Protein 3TFG (pdb70)

Nearest PDB structures (foldseek):
  3tff-assembly2_B  TM=1.002E+00  e=2.707E-32  Nostoc sp. PCC 7120 = FACHB-418
  3tfg-assembly2_B  TM=1.002E+00  e=2.564E-32  Nostoc sp. PCC 7120 = FACHB-418
  3tfe-assembly2_B  TM=1.001E+00  e=1.046E-31  Nostoc sp. PCC 7120 = FACHB-418
  3tfa-assembly2_B  TM=1.003E+00  e=3.084E-31  Nostoc sp. PCC 7120 = FACHB-418
  4iae-assembly1_A  TM=1.000E+00  e=7.096E-30  Nostoc sp. PCC 7120 = FACHB-418

Structure (mmCIF, N/CA/C/O backbone):
data_3TFG
#
_entry.id   3TFG
#
_cell.length_a   123.123
_cell.length_b   123.123
_cell.length_c   123.123
_cell.angle_alpha   90.00
_cell.angle_beta   90.00
_cell.angle_gamma   90.00
#
_symmetry.space_group_name_H-M   'P 21 3'
#
loop_
_entity.id
_entity.type
_entity.pdbx_description
1 polymer 'Alr2278 protein'
2 non-polymer 'PROTOPORPHYRIN IX CONTAINING FE'
3 non-polymer 'MALONIC ACID'
4 water water
#
loop_
_atom_site.group_PDB
_atom_site.id
_atom_site.type_symbol
_atom_site.label_atom_id
_atom_site.label_alt_id
_atom_site.label_comp_id
_atom_site.label_asym_id
_atom_site.label_entity_id
_atom_site.label_seq_id
_atom_site.pdbx_PDB_ins_code
_atom_site.Cartn_x
_atom_site.Cartn_y
_atom_site.Cartn_z
_atom_site.occupancy
_atom_site.B_iso_or_equiv
_atom_site.auth_seq_id
_atom_site.auth_comp_id
_atom_site.auth_asym_id
_atom_site.auth_atom_id
_atom_site.pdbx_PDB_model_num
ATOM 1 N N . MET A 1 1 ? 25.933 52.289 51.137 1.00 30.29 1 MET A N 1
ATOM 2 C CA . MET A 1 1 ? 26.562 51.078 50.560 1.00 28.49 1 MET A CA 1
ATOM 3 C C . MET A 1 1 ? 26.871 51.360 49.097 1.00 30.22 1 MET A C 1
ATOM 4 O O . MET A 1 1 ? 26.286 52.276 48.503 1.00 29.47 1 MET A O 1
ATOM 20 N N . TYR A 1 2 ? 27.785 50.580 48.512 1.00 28.81 2 TYR A N 1
ATOM 21 C CA . TYR A 1 2 ? 28.083 50.781 47.101 1.00 26.23 2 TYR A CA 1
ATOM 22 C C . TYR A 1 2 ? 26.853 50.571 46.230 1.00 28.87 2 TYR A C 1
ATOM 23 O O . TYR A 1 2 ? 25.904 49.842 46.599 1.00 26.46 2 TYR A O 1
ATOM 41 N N . GLY A 1 3 ? 26.882 51.208 45.057 1.00 26.17 3 GLY A N 1
ATOM 42 C CA . GLY A 1 3 ? 25.726 51.296 44.206 1.00 27.04 3 GLY A CA 1
ATOM 43 C C . GLY A 1 3 ? 25.256 49.917 43.792 1.00 25.48 3 GLY A C 1
ATOM 44 O O . GLY A 1 3 ? 24.072 49.721 43.511 1.00 27.25 3 GLY A O 1
ATOM 48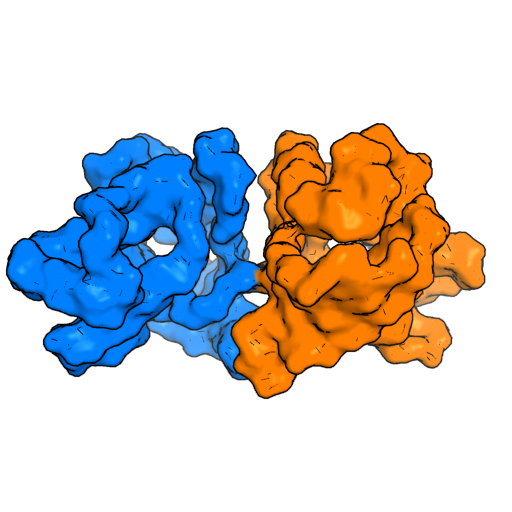 N N . LEU A 1 4 ? 26.162 48.928 43.721 1.00 27.12 4 LEU A N 1
ATOM 49 C CA A LEU A 1 4 ? 25.815 47.577 43.305 0.45 26.42 4 LEU A CA 1
ATOM 50 C CA B LEU A 1 4 ? 25.679 47.663 43.183 0.55 25.71 4 LEU A CA 1
ATOM 51 C C . LEU A 1 4 ? 24.661 47.038 44.126 1.00 22.88 4 LEU A C 1
ATOM 52 O O . LEU A 1 4 ? 23.817 46.308 43.658 1.00 25.01 4 LEU A O 1
ATOM 83 N N . VAL A 1 5 ? 24.708 47.343 45.422 1.00 25.37 5 VAL A N 1
ATOM 84 C CA . VAL A 1 5 ? 23.689 46.815 46.331 1.00 23.51 5 VAL A CA 1
ATOM 85 C C . VAL A 1 5 ? 22.334 47.406 45.926 1.00 24.70 5 VAL A C 1
ATOM 86 O O . VAL A 1 5 ? 21.306 46.724 45.853 1.00 26.26 5 VAL A O 1
ATOM 99 N N . ASN A 1 6 ? 22.339 48.700 45.662 1.00 26.40 6 ASN A N 1
ATOM 100 C CA . ASN A 1 6 ? 21.085 49.361 45.313 1.00 30.94 6 ASN A CA 1
ATOM 101 C C . ASN A 1 6 ? 20.576 48.896 43.951 1.00 29.70 6 ASN A C 1
ATOM 102 O O . ASN A 1 6 ? 19.357 48.758 43.741 1.00 33.28 6 ASN A O 1
ATOM 113 N N . LYS A 1 7 ? 21.498 48.604 43.028 1.00 28.32 7 LYS A N 1
ATOM 114 C CA . LYS A 1 7 ? 21.076 48.058 41.714 1.00 29.20 7 LYS A CA 1
ATOM 115 C C . LYS A 1 7 ? 20.410 46.700 41.883 1.00 28.02 7 LYS A C 1
ATOM 116 O O . LYS A 1 7 ? 19.473 46.396 41.178 1.00 32.20 7 LYS A O 1
ATOM 135 N N . ALA A 1 8 ? 20.979 45.861 42.757 1.00 25.96 8 ALA A N 1
ATOM 136 C CA . ALA A 1 8 ? 20.438 44.508 43.033 1.00 27.28 8 ALA A CA 1
ATOM 137 C C . ALA A 1 8 ? 19.015 44.611 43.582 1.00 34.09 8 ALA A C 1
ATOM 138 O O . ALA A 1 8 ? 18.141 43.823 43.221 1.00 30.32 8 ALA A O 1
ATOM 145 N N . ILE A 1 9 ? 18.778 45.583 44.442 1.00 30.25 9 ILE A N 1
ATOM 146 C CA . ILE A 1 9 ? 17.435 45.740 44.992 1.00 29.81 9 ILE A CA 1
ATOM 147 C C . ILE A 1 9 ? 16.464 46.186 43.899 1.00 35.74 9 ILE A C 1
ATOM 148 O O . ILE A 1 9 ? 15.352 45.654 43.768 1.00 37.69 9 ILE A O 1
ATOM 164 N N . GLN A 1 10 ? 16.886 47.160 43.113 1.00 31.70 10 GLN A N 1
ATOM 165 C CA . GLN A 1 10 ? 16.076 47.590 41.958 1.00 31.78 10 GLN A CA 1
ATOM 166 C C . GLN A 1 10 ? 15.803 46.411 41.006 1.00 35.74 10 GLN A C 1
ATOM 167 O O . GLN A 1 10 ? 14.699 46.260 40.482 1.00 36.85 10 GLN A O 1
ATOM 181 N N . ASP A 1 11 ? 16.811 45.577 40.757 1.00 34.92 11 ASP A N 1
ATOM 182 C CA A ASP A 1 11 ? 16.687 44.454 39.836 0.51 34.37 11 ASP A CA 1
ATOM 183 C CA B ASP A 1 11 ? 16.651 44.467 39.814 0.49 34.88 11 ASP A CA 1
ATOM 184 C C . ASP A 1 11 ? 15.683 43.429 40.367 1.00 34.51 11 ASP A C 1
ATOM 185 O O . ASP A 1 11 ? 14.764 42.992 39.658 1.00 35.67 11 ASP A O 1
ATOM 202 N N . MET A 1 12 ? 15.857 43.061 41.632 1.00 34.32 12 MET A N 1
ATOM 203 C CA . MET A 1 12 ? 14.942 42.116 42.276 1.00 34.93 12 MET A CA 1
ATOM 204 C C . MET A 1 12 ? 13.495 42.607 42.216 1.00 41.53 12 MET A C 1
ATOM 205 O O . MET A 1 12 ? 12.594 41.839 41.846 1.00 39.11 12 MET A O 1
ATOM 219 N N . ILE A 1 13 ? 13.274 43.874 42.551 1.00 37.82 13 ILE A N 1
ATOM 220 C CA . ILE A 1 13 ? 11.919 44.418 42.601 1.00 45.15 13 ILE A CA 1
ATOM 221 C C . ILE A 1 13 ? 11.348 44.470 41.183 1.00 50.68 13 ILE A C 1
ATOM 222 O O . ILE A 1 13 ? 10.219 44.045 40.948 1.00 56.31 13 ILE A O 1
ATOM 238 N N . SER A 1 14 ? 12.150 44.967 40.243 1.00 45.14 14 SER A N 1
ATOM 239 C CA . SER A 1 14 ? 11.749 45.114 38.844 1.00 51.09 14 SER A CA 1
ATOM 240 C C . SER A 1 14 ? 11.449 43.781 38.192 1.00 59.17 14 SER A C 1
ATOM 241 O O . SER A 1 14 ? 10.500 43.661 37.425 1.00 62.59 14 SER A O 1
ATOM 249 N N . LYS A 1 15 ? 12.253 42.776 38.499 1.00 54.81 15 LYS A N 1
ATOM 250 C CA . LYS A 1 15 ? 12.062 41.436 37.957 1.00 60.70 15 LYS A CA 1
ATOM 251 C C . LYS A 1 15 ? 10.799 40.775 38.518 1.00 67.56 15 LYS A C 1
ATOM 252 O O . LYS A 1 15 ? 10.047 40.101 37.803 1.00 66.40 15 LYS A O 1
ATOM 271 N N . HIS A 1 16 ? 10.574 40.962 39.808 1.00 71.40 16 HIS A N 1
ATOM 272 C CA . HIS A 1 16 ? 9.524 40.223 40.479 1.00 73.62 16 HIS A CA 1
ATOM 273 C C . HIS A 1 16 ? 8.197 40.941 40.373 1.00 73.84 16 HIS A C 1
ATOM 274 O O . HIS A 1 16 ? 7.156 40.311 40.436 1.00 74.86 16 HIS A O 1
ATOM 288 N N . HIS A 1 17 ? 8.244 42.255 40.196 1.00 71.00 17 HIS A N 1
ATOM 289 C CA . HIS A 1 17 ? 7.051 43.083 40.335 1.00 68.50 17 HIS A CA 1
ATOM 290 C C . HIS A 1 17 ? 6.854 44.078 39.209 1.00 68.30 17 HIS A C 1
ATOM 291 O O . HIS A 1 17 ? 5.868 44.813 39.212 1.00 72.06 17 HIS A O 1
ATOM 305 N N . GLY A 1 18 ? 7.776 44.104 38.252 1.00 67.30 18 GLY A N 1
ATOM 306 C CA . GLY A 1 18 ? 7.664 44.990 37.113 1.00 69.00 18 GLY A CA 1
ATOM 307 C C . GLY A 1 18 ? 8.023 46.446 37.375 1.00 71.08 18 GLY A C 1
ATOM 308 O O . GLY A 1 18 ? 7.957 46.947 38.501 1.00 67.17 18 GLY A O 1
ATOM 312 N N . GLU A 1 19 ? 8.373 47.124 36.288 1.00 69.30 19 GLU A N 1
ATOM 313 C CA . GLU A 1 19 ? 8.973 48.448 36.305 1.00 71.86 19 GLU A CA 1
ATOM 314 C C . GLU A 1 19 ? 8.115 49.496 36.997 1.00 71.55 19 GLU A C 1
ATOM 315 O O . GLU A 1 19 ? 8.621 50.320 37.750 1.00 68.38 19 GLU A O 1
ATOM 327 N N . ASP A 1 20 ? 6.812 49.469 36.749 1.00 76.77 20 ASP A N 1
ATOM 328 C CA . ASP A 1 20 ? 5.915 50.464 37.317 1.00 77.99 20 ASP A CA 1
ATOM 329 C C . ASP A 1 20 ? 6.003 50.492 38.844 1.00 70.86 20 ASP A C 1
ATOM 330 O O . ASP A 1 20 ? 6.090 51.551 39.457 1.00 61.99 20 ASP A O 1
ATOM 339 N N . THR A 1 21 ? 5.955 49.315 39.450 1.00 74.01 21 THR A N 1
ATOM 340 C CA . THR A 1 21 ? 6.078 49.186 40.886 1.00 75.85 21 THR A CA 1
ATOM 341 C C . THR A 1 21 ? 7.407 49.767 41.385 1.00 67.98 21 THR A C 1
ATOM 342 O O . THR A 1 21 ? 7.433 50.535 42.352 1.00 59.70 21 THR A O 1
ATOM 353 N N . TRP A 1 22 ? 8.503 49.404 40.723 1.00 66.48 22 TRP A N 1
ATOM 354 C CA . TRP A 1 22 ? 9.821 49.936 41.082 1.00 61.12 22 TRP A CA 1
ATOM 355 C C . TRP A 1 22 ? 9.767 51.466 41.194 1.00 57.82 22 TRP A C 1
ATOM 356 O O . TRP A 1 22 ? 10.275 52.047 42.146 1.00 51.37 22 TRP A O 1
ATOM 377 N N . GLU A 1 23 ? 9.120 52.119 40.240 1.00 54.67 23 GLU A N 1
ATOM 378 C CA . GLU A 1 23 ? 9.137 53.577 40.207 1.00 62.72 23 GLU A CA 1
ATOM 379 C C . GLU A 1 23 ? 8.402 54.163 41.399 1.00 61.78 23 GLU A C 1
ATOM 380 O O . GLU A 1 23 ? 8.791 55.203 41.943 1.00 63.99 23 GLU A O 1
ATOM 392 N N . ALA A 1 24 ? 7.325 53.501 41.795 1.00 59.86 24 ALA A N 1
ATOM 393 C CA . ALA A 1 24 ? 6.555 53.951 42.944 1.00 60.65 24 ALA A CA 1
ATOM 394 C C . ALA A 1 24 ? 7.410 53.831 44.218 1.00 56.49 24 ALA A C 1
ATOM 395 O O . ALA A 1 24 ? 7.345 54.665 45.142 1.00 51.54 24 ALA A O 1
ATOM 402 N N . ILE A 1 25 ? 8.216 52.781 44.267 1.00 56.54 25 ILE A N 1
ATOM 403 C CA . ILE A 1 25 ? 9.036 52.531 45.444 1.00 52.64 25 ILE A CA 1
ATOM 404 C C . ILE A 1 25 ? 10.120 53.593 45.512 1.00 52.43 25 ILE A C 1
ATOM 405 O O . ILE A 1 25 ? 10.342 54.226 46.554 1.00 48.83 25 ILE A O 1
ATOM 421 N N . LYS A 1 26 ? 10.758 53.821 44.367 1.00 55.35 26 LYS A N 1
ATOM 422 C CA . LYS A 1 26 ? 11.843 54.776 44.252 1.00 53.58 26 LYS A CA 1
ATOM 423 C C . LYS A 1 26 ? 11.372 56.163 44.666 1.00 54.19 26 LYS A C 1
ATOM 424 O O . LYS A 1 26 ? 12.079 56.869 45.378 1.00 52.12 26 LYS A O 1
ATOM 443 N N . GLN A 1 27 ? 10.184 56.555 44.193 1.00 58.05 27 GLN A N 1
ATOM 444 C CA . GLN A 1 27 ? 9.576 57.831 44.584 1.00 63.36 27 GLN A CA 1
ATOM 445 C C . GLN A 1 27 ? 9.298 57.852 46.078 1.00 60.41 27 GLN A C 1
ATOM 446 O O . GLN A 1 27 ? 9.761 58.744 46.793 1.00 61.66 27 GLN A O 1
ATOM 460 N N . LYS A 1 28 ? 8.554 56.858 46.557 1.00 54.70 28 LYS A N 1
ATOM 461 C CA . LYS A 1 28 ? 8.312 56.743 47.998 1.00 58.32 28 LYS A CA 1
ATOM 462 C C . LYS A 1 28 ? 9.609 56.783 48.821 1.00 65.17 28 LYS A C 1
ATOM 463 O O . LYS A 1 28 ? 9.602 57.275 49.946 1.00 59.43 28 LYS A O 1
ATOM 482 N N . ALA A 1 29 ? 10.722 56.286 48.260 1.00 64.16 29 ALA A N 1
ATOM 483 C CA . ALA A 1 29 ? 11.995 56.234 48.990 1.00 62.05 29 ALA A CA 1
ATOM 484 C C . ALA A 1 29 ? 12.706 57.583 49.001 1.00 61.02 29 ALA A C 1
ATOM 485 O O . ALA A 1 29 ? 13.728 57.734 49.660 1.00 60.12 29 ALA A O 1
ATOM 492 N N . GLY A 1 30 ? 12.162 58.550 48.261 1.00 59.59 30 GLY A N 1
ATOM 493 C CA . GLY A 1 30 ? 12.751 59.871 48.141 1.00 59.65 30 GLY A CA 1
ATOM 494 C C . GLY A 1 30 ? 13.861 59.941 47.088 1.00 62.21 30 GLY A C 1
ATOM 495 O O . GLY A 1 30 ? 14.721 60.825 47.142 1.00 66.50 30 GLY A O 1
ATOM 499 N N . LEU A 1 31 ? 13.828 59.035 46.114 1.00 57.86 31 LEU A N 1
ATOM 500 C CA . LEU A 1 31 ? 14.962 58.840 45.208 1.00 56.34 31 LEU A CA 1
ATOM 501 C C . LEU A 1 31 ? 14.584 59.081 43.744 1.00 57.64 31 LEU A C 1
ATOM 502 O O . LEU A 1 31 ? 15.281 58.625 42.829 1.00 50.83 31 LEU A O 1
ATOM 518 N N . GLU A 1 32 ? 13.495 59.819 43.524 1.00 58.29 32 GLU A N 1
ATOM 519 C CA . GLU A 1 32 ? 13.006 60.116 42.174 1.00 58.15 32 GLU A CA 1
ATOM 520 C C . GLU A 1 32 ? 14.064 60.748 41.242 1.00 59.03 32 GLU A C 1
ATOM 521 O O . GLU A 1 32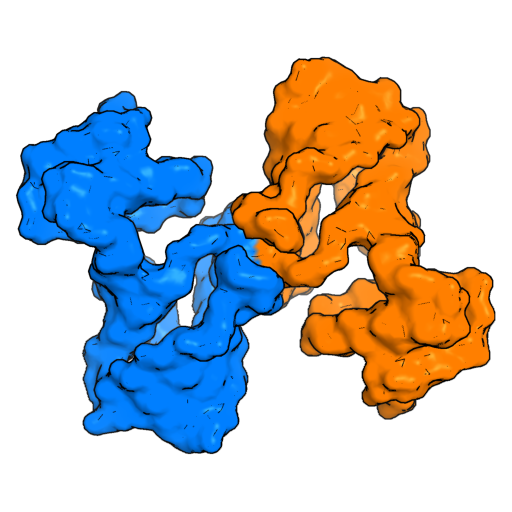 ? 14.113 60.466 40.038 1.00 54.89 32 GLU A O 1
ATOM 533 N N . ASP A 1 33 ? 14.881 61.637 41.799 1.00 57.26 33 ASP A N 1
ATOM 534 C CA . ASP A 1 33 ? 15.911 62.353 41.039 1.00 59.18 33 ASP A CA 1
ATOM 535 C C . ASP A 1 33 ? 17.021 61.409 40.520 1.00 64.93 33 ASP A C 1
ATOM 536 O O . ASP A 1 33 ? 17.476 61.547 39.383 1.00 69.69 33 ASP A O 1
ATOM 545 N N . ILE A 1 34 ? 17.451 60.463 41.353 1.00 63.02 34 ILE A N 1
ATOM 546 C CA . ILE A 1 34 ? 18.500 59.512 40.959 1.00 57.18 34 ILE A CA 1
ATOM 547 C C . ILE A 1 34 ? 18.052 58.757 39.727 1.00 52.30 34 ILE A C 1
ATOM 548 O O . ILE A 1 34 ? 17.202 57.870 39.796 1.00 54.48 34 ILE A O 1
ATOM 564 N N . ASP A 1 35 ? 18.626 59.108 38.582 1.00 48.16 35 ASP A N 1
ATOM 565 C CA . ASP A 1 35 ? 18.261 58.445 37.347 1.00 51.73 35 ASP A CA 1
ATOM 566 C C . ASP A 1 35 ? 18.654 56.986 37.290 1.00 51.64 35 ASP A C 1
ATOM 567 O O . ASP A 1 35 ? 17.936 56.192 36.707 1.00 52.41 35 ASP A O 1
ATOM 57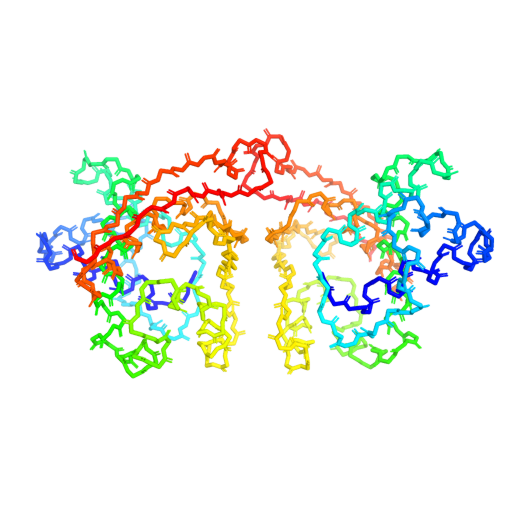6 N N . PHE A 1 36 ? 19.831 56.629 37.834 1.00 46.22 36 PHE A N 1
ATOM 577 C CA . PHE A 1 36 ? 20.273 55.240 37.844 1.00 43.28 36 PHE A CA 1
ATOM 578 C C . PHE A 1 36 ? 21.347 55.133 38.925 1.00 39.36 36 PHE A C 1
ATOM 579 O O . PHE A 1 36 ? 21.998 56.124 39.215 1.00 38.44 36 PHE A O 1
ATOM 596 N N . PHE A 1 37 ? 21.506 53.957 39.521 1.00 37.12 37 PHE A N 1
ATOM 597 C CA . PHE A 1 37 ? 22.586 53.710 40.489 1.00 32.92 37 PHE A CA 1
ATOM 598 C C . PHE A 1 37 ? 23.897 53.360 39.770 1.00 35.26 37 PHE A C 1
ATOM 599 O O . PHE A 1 37 ? 23.905 52.611 38.813 1.00 32.79 37 PHE A O 1
ATOM 616 N N . VAL A 1 38 ? 24.992 53.915 40.262 1.00 30.65 38 VAL A N 1
ATOM 617 C CA . VAL A 1 38 ? 26.306 53.677 39.723 1.00 27.28 38 VAL A CA 1
ATOM 618 C C . VAL A 1 38 ? 26.973 52.582 40.558 1.00 28.74 38 VAL A C 1
ATOM 619 O O . VAL A 1 38 ? 27.262 52.761 41.749 1.00 30.15 38 VAL A O 1
ATOM 632 N N . GLY A 1 39 ? 27.187 51.423 39.948 1.00 25.80 39 GLY A N 1
ATOM 633 C CA . GLY A 1 39 ? 27.507 50.218 40.721 1.00 23.62 39 GLY A CA 1
ATOM 634 C C . GLY A 1 39 ? 28.780 50.371 41.579 1.00 27.95 39 GLY A C 1
ATOM 635 O O . GLY A 1 39 ? 28.849 49.883 42.723 1.00 24.26 39 GLY A O 1
ATOM 639 N N . MET A 1 40 ? 29.797 51.061 41.069 1.00 25.10 40 MET A N 1
ATOM 640 C CA . MET A 1 40 ? 31.059 51.158 41.799 1.00 28.25 40 MET A CA 1
ATOM 641 C C . MET A 1 40 ? 31.255 52.425 42.611 1.00 31.97 40 MET A C 1
ATOM 642 O O . MET A 1 40 ? 32.397 52.769 42.973 1.00 28.50 40 MET A O 1
ATOM 656 N N . GLU A 1 41 ? 30.163 53.132 42.861 1.00 28.16 41 GLU A N 1
ATOM 657 C CA . GLU A 1 41 ? 30.173 54.383 43.588 1.00 29.26 41 GLU A CA 1
ATOM 658 C C . GLU A 1 41 ? 29.524 54.161 44.953 1.00 33.04 41 GLU A C 1
ATOM 659 O O . GLU A 1 41 ? 28.502 53.448 45.081 1.00 28.29 41 GLU A O 1
ATOM 671 N N . ALA A 1 42 ? 30.040 54.854 45.954 1.00 34.04 42 ALA A N 1
ATOM 672 C CA . ALA A 1 42 ? 29.502 54.686 47.310 1.00 35.87 42 ALA A CA 1
ATOM 673 C C . ALA A 1 42 ? 28.292 55.588 47.483 1.00 35.04 42 ALA A C 1
ATOM 674 O O . ALA A 1 42 ? 28.307 56.725 47.016 1.00 40.26 42 ALA A O 1
ATOM 681 N N . TYR A 1 43 ? 27.230 55.088 48.124 1.00 33.97 43 TYR A N 1
ATOM 682 C CA . TYR A 1 43 ? 26.079 55.900 48.484 1.00 33.31 43 TYR A CA 1
ATOM 683 C C . TYR A 1 43 ? 25.908 55.940 49.987 1.00 37.98 43 TYR A C 1
ATOM 684 O O . TYR A 1 43 ? 26.363 55.055 50.692 1.00 34.39 43 TYR A O 1
ATOM 702 N N . SER A 1 44 ? 25.188 56.944 50.472 1.00 42.21 44 SER A N 1
ATOM 703 C CA . SER A 1 44 ? 24.759 56.917 51.859 1.00 42.33 44 SER A CA 1
ATOM 704 C C . SER A 1 44 ? 23.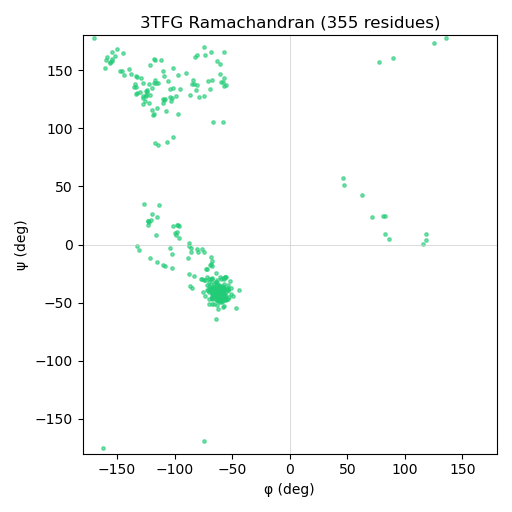988 55.610 52.120 1.00 42.90 44 SER A C 1
ATOM 705 O O . SER A 1 44 ? 23.167 55.204 51.295 1.00 40.78 44 SER A O 1
ATOM 713 N N . ASP A 1 45 ? 24.238 54.943 53.256 1.00 37.87 45 ASP A N 1
ATOM 714 C CA . ASP A 1 45 ? 23.469 53.756 53.610 1.00 36.89 45 ASP A CA 1
ATOM 715 C C . ASP A 1 45 ? 21.966 54.050 53.643 1.00 39.87 45 ASP A C 1
ATOM 716 O O . ASP A 1 45 ? 21.167 53.149 53.429 1.00 41.47 45 ASP A O 1
ATOM 725 N N . ASP A 1 46 ? 21.572 55.297 53.933 1.00 37.59 46 ASP A N 1
ATOM 726 C CA . ASP A 1 46 ? 20.159 55.698 53.981 1.00 47.67 46 ASP A CA 1
ATOM 727 C C . ASP A 1 46 ? 19.391 55.297 52.718 1.00 43.10 46 ASP A C 1
ATOM 728 O O . ASP A 1 46 ? 18.192 54.956 52.764 1.00 41.51 46 ASP A O 1
ATOM 737 N N . VAL A 1 47 ? 20.078 55.407 51.592 1.00 38.65 47 VAL A N 1
ATOM 738 C CA . VAL A 1 47 ? 19.460 55.109 50.302 1.00 38.95 47 VAL A CA 1
ATOM 739 C C . VAL A 1 47 ? 18.935 53.669 50.324 1.00 40.60 47 VAL A C 1
ATOM 740 O O . VAL A 1 47 ? 17.810 53.388 49.929 1.00 42.51 47 VAL A O 1
ATOM 753 N N . THR A 1 48 ? 19.751 52.755 50.824 1.00 36.46 48 THR A N 1
ATOM 754 C CA . THR A 1 48 ? 19.373 51.345 50.855 1.00 36.02 48 THR A CA 1
ATOM 755 C C . THR A 1 48 ? 18.205 51.135 51.830 1.00 39.50 48 THR A C 1
ATOM 756 O O . THR A 1 48 ? 17.206 50.494 51.496 1.00 41.58 48 THR A O 1
ATOM 767 N N . TYR A 1 49 ? 18.358 51.630 53.055 1.00 39.10 49 TYR A N 1
ATOM 768 C CA . TYR A 1 49 ? 17.329 51.418 54.083 1.00 44.79 49 TYR A CA 1
ATOM 769 C C . TYR A 1 49 ? 15.995 52.021 53.657 1.00 47.65 49 TYR A C 1
ATOM 770 O O . TYR A 1 49 ? 14.922 51.464 53.926 1.00 49.24 49 TYR A O 1
ATOM 788 N N . HIS A 1 50 ? 16.045 53.147 52.965 1.00 38.65 50 HIS A N 1
ATOM 789 C CA . HIS A 1 50 ? 14.806 53.778 52.484 1.00 46.15 50 HIS A CA 1
ATOM 790 C C . HIS A 1 50 ? 14.140 52.943 51.386 1.00 49.72 50 HIS A C 1
ATOM 791 O O . HIS A 1 50 ? 12.913 52.862 51.334 1.00 48.96 50 HIS A O 1
ATOM 805 N N . LEU A 1 51 ? 14.928 52.327 50.503 1.00 41.81 51 LEU A N 1
ATOM 806 C CA . LEU A 1 51 ? 14.347 51.533 49.443 1.00 44.86 51 LEU A CA 1
ATOM 807 C C . LEU A 1 51 ? 13.622 50.378 50.066 1.00 47.60 51 LEU A C 1
ATOM 808 O O . LEU A 1 51 ? 12.529 50.034 49.650 1.00 46.12 51 LEU A O 1
ATOM 824 N N . VAL A 1 52 ? 14.259 49.744 51.044 1.00 42.10 52 VAL A N 1
ATOM 825 C CA . VAL A 1 52 ? 13.664 48.564 51.661 1.00 43.21 52 VAL A CA 1
ATOM 826 C C . VAL A 1 52 ? 12.371 48.959 52.391 1.00 44.92 52 VAL A C 1
ATOM 827 O O . VAL A 1 52 ? 11.386 48.244 52.325 1.00 50.93 52 VAL A O 1
ATOM 840 N N . GLY A 1 53 ? 12.379 50.116 53.038 1.00 40.21 53 GLY A N 1
ATOM 841 C CA . GLY A 1 53 ? 11.230 50.601 53.782 1.00 50.73 53 GLY A CA 1
ATOM 842 C C . GLY A 1 53 ? 10.099 50.983 52.848 1.00 53.80 53 GLY A C 1
ATOM 843 O O . GLY A 1 53 ? 8.935 50.751 53.143 1.00 54.22 53 GLY A O 1
ATOM 847 N N . ALA A 1 54 ? 10.452 51.565 51.708 1.00 50.09 54 ALA A N 1
ATOM 848 C CA . ALA A 1 54 ? 9.471 51.970 50.706 1.00 55.56 54 ALA A CA 1
ATOM 849 C C . ALA A 1 54 ? 8.912 50.714 50.045 1.00 52.18 54 ALA A C 1
ATOM 850 O O . ALA A 1 54 ? 7.748 50.650 49.700 1.00 49.10 54 ALA A O 1
ATOM 857 N N . ALA A 1 55 ? 9.751 49.700 49.879 1.00 52.31 55 ALA A N 1
ATOM 858 C CA . ALA A 1 55 ? 9.287 48.444 49.303 1.00 52.91 55 ALA A CA 1
ATOM 859 C C . ALA A 1 55 ? 8.230 47.817 50.224 1.00 57.85 55 ALA A C 1
ATOM 860 O O . ALA A 1 55 ? 7.141 47.434 49.774 1.00 61.15 55 ALA A O 1
ATOM 867 N N . SER A 1 56 ? 8.532 47.766 51.516 1.00 55.39 56 SER A N 1
ATOM 868 C CA . SER A 1 56 ? 7.585 47.260 52.517 1.00 57.46 56 SER A CA 1
ATOM 869 C C . SER A 1 56 ? 6.250 48.021 52.470 1.00 64.39 56 SER A C 1
ATOM 870 O O . SER A 1 56 ? 5.183 47.413 52.543 1.00 66.78 56 SER A O 1
ATOM 878 N N . GLU A 1 57 ? 6.322 49.345 52.387 1.00 60.16 57 GLU A N 1
ATOM 879 C CA . GLU A 1 57 ? 5.110 50.175 52.399 1.00 66.85 57 GLU A CA 1
ATOM 880 C C . GLU A 1 57 ? 4.320 50.021 51.104 1.00 63.31 57 GLU A C 1
ATOM 881 O O . GLU A 1 57 ? 3.105 49.992 51.122 1.00 64.57 57 GLU A O 1
ATOM 893 N N . VAL A 1 58 ? 4.996 49.932 49.970 1.00 57.24 58 VAL A N 1
ATOM 894 C CA . VAL A 1 58 ? 4.279 49.828 48.714 1.00 62.22 58 VAL A CA 1
ATOM 895 C C . VAL A 1 58 ? 3.681 48.438 48.482 1.00 68.85 58 VAL A C 1
ATOM 896 O O . VAL A 1 58 ? 2.551 48.322 48.005 1.00 75.08 58 VAL A O 1
ATOM 909 N N . LEU A 1 59 ? 4.422 47.397 48.827 1.00 64.76 59 LEU A N 1
ATOM 910 C CA . LEU A 1 59 ? 4.005 46.024 48.560 1.00 67.71 59 LEU A CA 1
ATOM 911 C C . LEU A 1 59 ? 3.508 45.332 49.821 1.00 65.62 59 LEU A C 1
ATOM 912 O O . LEU A 1 59 ? 3.087 44.181 49.773 1.00 61.93 59 LEU A O 1
ATOM 928 N N . GLY A 1 60 ? 3.588 46.039 50.944 1.00 70.46 60 GLY A N 1
ATOM 929 C CA . GLY A 1 60 ? 2.895 45.651 52.155 1.00 82.79 60 GLY A CA 1
ATOM 930 C C . GLY A 1 60 ? 3.418 44.440 52.895 1.00 88.06 60 GLY A C 1
ATOM 931 O O . GLY A 1 60 ? 2.675 43.813 53.657 1.00 96.18 60 GLY A O 1
ATOM 935 N N . LYS A 1 61 ? 4.688 44.118 52.709 1.00 84.07 61 LYS A N 1
ATOM 936 C CA . LYS A 1 61 ? 5.282 42.998 53.421 1.00 79.31 61 LYS A CA 1
ATOM 937 C C . LYS A 1 61 ? 6.263 43.560 54.445 1.00 68.56 61 LYS A C 1
ATOM 938 O O . LYS A 1 61 ? 6.813 44.623 54.238 1.00 68.88 61 LYS A O 1
ATOM 957 N N . PRO A 1 62 ? 6.459 42.882 55.578 1.00 63.26 62 PRO A N 1
ATOM 958 C CA . PRO A 1 62 ? 7.407 43.457 56.541 1.00 61.52 62 PRO A CA 1
ATOM 959 C C . PRO A 1 62 ? 8.828 43.590 55.939 1.00 55.49 62 PRO A C 1
ATOM 960 O O . PRO A 1 62 ? 9.209 42.759 55.102 1.00 47.34 62 PRO A O 1
ATOM 971 N N . ALA A 1 63 ? 9.562 44.626 56.351 1.00 47.09 63 ALA A N 1
ATOM 972 C CA . ALA A 1 63 ? 10.903 44.908 55.847 1.00 48.36 63 ALA A CA 1
ATOM 973 C C . ALA A 1 63 ? 11.829 43.723 56.082 1.00 48.65 63 ALA A C 1
ATOM 974 O O . ALA A 1 63 ? 12.677 43.407 55.234 1.00 43.19 63 ALA A O 1
ATOM 981 N N . GLU A 1 64 ? 11.681 43.074 57.238 1.00 37.88 64 GLU A N 1
ATOM 982 C CA . GLU A 1 64 ? 12.505 41.921 57.529 1.00 39.40 64 GLU A CA 1
ATOM 983 C C . GLU A 1 64 ? 12.398 40.916 56.400 1.00 39.77 64 GLU A C 1
ATOM 984 O O . GLU A 1 64 ? 13.376 40.299 56.020 1.00 37.39 64 GLU A O 1
ATOM 996 N N . GLU A 1 65 ? 11.195 40.764 55.871 1.00 45.27 65 GLU A N 1
ATOM 997 C CA . GLU A 1 65 ? 10.947 39.794 54.816 1.00 44.43 65 GLU A CA 1
ATOM 998 C C . GLU A 1 65 ? 11.530 40.264 53.502 1.00 42.61 65 GLU A C 1
ATOM 999 O O . GLU A 1 65 ? 11.975 39.460 52.670 1.00 40.83 65 GLU A O 1
ATOM 1011 N N . TRP A 1 66 ? 11.582 41.568 53.310 1.00 41.06 66 TRP A N 1
ATOM 1012 C CA . TRP A 1 66 ? 12.277 42.079 52.139 1.00 41.08 66 TRP A CA 1
ATOM 1013 C C . TRP A 1 66 ? 13.767 41.830 52.240 1.00 33.76 66 TRP A C 1
ATOM 1014 O O . TRP A 1 66 ? 14.394 41.415 51.275 1.00 37.97 66 TRP A O 1
ATOM 1035 N N . TRP A 1 67 ? 14.344 42.117 53.392 1.00 32.07 67 TRP A N 1
ATOM 1036 C CA . TRP A 1 67 ? 15.762 41.884 53.566 1.00 30.98 67 TRP A CA 1
ATOM 1037 C C . TRP A 1 67 ? 16.096 40.401 53.324 1.00 26.44 67 TRP A C 1
ATOM 1038 O O . TRP A 1 67 ? 17.139 40.092 52.781 1.00 26.21 67 TRP A O 1
ATOM 1059 N N . ILE A 1 68 ? 15.232 39.489 53.782 1.00 32.40 68 ILE A N 1
ATOM 1060 C CA . ILE A 1 68 ? 15.471 38.057 53.587 1.00 31.06 68 ILE A CA 1
ATOM 1061 C C . ILE A 1 68 ? 15.479 37.726 52.099 1.00 31.15 68 ILE A C 1
ATOM 1062 O O . ILE A 1 68 ? 16.411 37.081 51.577 1.00 31.57 68 ILE A O 1
ATOM 1078 N N . ALA A 1 69 ? 14.488 38.219 51.392 1.00 37.83 69 ALA A N 1
ATOM 1079 C CA . ALA A 1 69 ? 14.412 37.938 49.962 1.00 35.97 69 ALA A CA 1
ATOM 1080 C C . ALA A 1 69 ? 15.646 38.535 49.297 1.00 32.48 69 ALA A C 1
ATOM 1081 O O . ALA A 1 69 ? 16.251 37.923 48.412 1.00 30.32 69 ALA A O 1
ATOM 1088 N N . PHE A 1 70 ? 16.025 39.725 49.728 1.00 28.85 70 PHE A N 1
ATOM 1089 C CA . PHE A 1 70 ? 17.163 40.377 49.097 1.00 28.59 70 PHE A CA 1
ATOM 1090 C C . PHE A 1 70 ? 18.444 39.593 49.355 1.00 25.69 70 PHE A C 1
ATOM 1091 O O . PHE A 1 70 ? 19.320 39.458 48.459 1.00 27.50 70 PHE A O 1
ATOM 1108 N N . GLY A 1 71 ? 18.617 39.117 50.581 1.00 25.61 71 GLY A N 1
ATOM 1109 C CA . GLY A 1 71 ? 19.812 38.347 50.890 1.00 24.94 71 GLY A CA 1
ATOM 1110 C C . GLY A 1 71 ? 19.919 37.131 50.003 1.00 25.71 71 GLY A C 1
ATOM 1111 O O . GLY A 1 71 ? 20.993 36.776 49.514 1.00 25.19 71 GLY A O 1
ATOM 1115 N N . GLU A 1 72 ? 18.776 36.459 49.794 1.00 26.13 72 GLU A N 1
ATOM 1116 C CA . GLU A 1 72 ? 18.826 35.268 48.948 1.00 30.20 72 GLU A CA 1
ATOM 1117 C C . GLU A 1 72 ? 19.158 35.658 47.523 1.00 30.97 72 GLU A C 1
ATOM 1118 O O . GLU A 1 72 ? 19.981 34.999 46.883 1.00 30.40 72 GLU A O 1
ATOM 1130 N N . TYR A 1 73 ? 18.569 36.762 47.058 1.00 29.11 73 TYR A N 1
ATOM 1131 C CA . TYR A 1 73 ? 18.750 37.228 45.674 1.00 28.24 73 TYR A CA 1
ATOM 1132 C C . TYR A 1 73 ? 20.238 37.593 45.385 1.00 26.96 73 TYR A C 1
ATOM 1133 O O . TYR A 1 73 ? 20.795 37.375 44.287 1.00 26.35 73 TYR A O 1
ATOM 1151 N N . TRP A 1 74 ? 20.848 38.212 46.374 1.00 25.90 74 TRP A N 1
ATOM 1152 C CA . TRP A 1 74 ? 22.236 38.672 46.263 1.00 23.46 74 TRP A CA 1
ATOM 1153 C C . TRP A 1 74 ? 23.165 37.539 45.838 1.00 27.14 74 TRP A C 1
ATOM 1154 O O . TRP A 1 74 ? 24.099 37.767 45.109 1.00 25.04 74 TRP A O 1
ATOM 1175 N N . VAL A 1 75 ? 22.929 36.317 46.319 1.00 24.10 75 VAL A N 1
ATOM 1176 C CA . VAL A 1 75 ? 23.818 35.197 45.955 1.00 25.89 75 VAL A CA 1
ATOM 1177 C C . VAL A 1 75 ? 23.770 34.915 44.443 1.00 29.37 75 VAL A C 1
ATOM 1178 O O . VAL A 1 75 ? 24.786 34.639 43.829 1.00 29.82 75 VAL A O 1
ATOM 1191 N N . THR A 1 76 ? 22.575 34.985 43.858 1.00 25.30 76 THR A N 1
ATOM 1192 C CA . THR A 1 76 ? 22.458 34.845 42.403 1.00 29.54 76 THR A CA 1
ATOM 1193 C C . THR A 1 76 ? 22.949 36.077 41.648 1.00 29.97 76 THR A C 1
ATOM 1194 O O . THR A 1 76 ? 23.700 35.969 40.675 1.00 29.04 76 THR A O 1
ATOM 1205 N N . TYR A 1 77 ? 22.562 37.248 42.138 1.00 26.68 77 TYR A N 1
ATOM 1206 C CA . TYR A 1 77 ? 22.911 38.520 41.486 1.00 30.39 77 TYR A CA 1
ATOM 1207 C C . TYR A 1 77 ? 24.446 38.685 41.324 1.00 29.51 77 TYR A C 1
ATOM 1208 O O . TYR A 1 77 ? 24.949 38.956 40.228 1.00 29.05 77 TYR A O 1
ATOM 1226 N N . THR A 1 78 ? 25.166 38.523 42.431 1.00 27.35 78 THR A N 1
ATOM 1227 C CA . THR A 1 78 ? 26.615 38.640 42.391 1.00 27.96 78 THR A CA 1
ATOM 1228 C C . THR A 1 78 ? 27.162 37.612 41.409 1.00 29.71 78 THR A C 1
ATOM 1229 O O . THR A 1 78 ? 28.058 37.941 40.606 1.00 29.86 78 THR A O 1
ATOM 1240 N N . SER A 1 79 ? 26.638 36.390 41.417 1.00 28.18 79 SER A N 1
ATOM 1241 C CA . SER A 1 79 ? 27.199 35.343 40.523 1.00 29.96 79 SER A CA 1
ATOM 1242 C C . SER A 1 79 ? 27.013 35.706 39.063 1.00 33.84 79 SER A C 1
ATOM 1243 O O . SER A 1 79 ? 27.785 35.271 38.198 1.00 33.54 79 SER A O 1
ATOM 1251 N N . GLU A 1 80 ? 26.014 36.533 38.796 1.00 32.68 80 GLU A N 1
ATOM 1252 C CA . GLU A 1 80 ? 25.593 36.818 37.413 1.00 35.23 80 GLU A CA 1
ATOM 1253 C C . GLU A 1 80 ? 26.072 38.153 36.866 1.00 33.66 80 GLU A C 1
ATOM 1254 O O . GLU A 1 80 ? 26.107 38.352 35.642 1.00 35.30 80 GLU A O 1
ATOM 1266 N N . GLU A 1 81 ? 26.436 39.059 37.747 1.00 29.35 81 GLU A N 1
ATOM 1267 C CA . GLU A 1 81 ? 26.830 40.411 37.363 1.00 28.86 81 GLU A CA 1
ATOM 1268 C C . GLU A 1 81 ? 28.289 40.756 37.616 1.00 29.35 81 GLU A C 1
ATOM 1269 O O . GLU A 1 81 ? 28.607 41.917 37.984 1.00 30.01 81 GLU A O 1
ATOM 1281 N N . GLY A 1 82 ? 29.172 39.773 37.470 1.00 30.58 82 GLY A N 1
ATOM 1282 C CA . GLY A 1 82 ? 30.594 40.053 37.478 1.00 29.94 82 GLY A CA 1
ATOM 1283 C C . GLY A 1 82 ? 31.405 39.448 38.623 1.00 30.31 82 GLY A C 1
ATOM 1284 O O . GLY A 1 82 ? 32.625 39.656 38.659 1.00 26.45 82 GLY A O 1
ATOM 1288 N N . TYR A 1 83 ? 30.760 38.702 39.533 1.00 22.78 83 TYR A N 1
ATOM 1289 C CA . TYR A 1 83 ? 31.485 38.136 40.678 1.00 21.49 83 TYR A CA 1
ATOM 1290 C C . TYR A 1 83 ? 31.357 36.601 40.759 1.00 24.23 83 TYR A C 1
ATOM 1291 O O . TYR A 1 83 ? 31.599 36.005 41.803 1.00 26.12 83 TYR A O 1
ATOM 1309 N N . GLY A 1 84 ? 31.004 35.992 39.631 1.00 21.89 84 GLY A N 1
ATOM 1310 C CA . GLY A 1 84 ? 30.849 34.534 39.530 1.00 27.06 84 GLY A CA 1
ATOM 1311 C C . GLY A 1 84 ? 32.134 33.778 39.896 1.00 30.11 84 GLY A C 1
ATOM 1312 O O . GLY A 1 84 ? 32.109 32.838 40.693 1.00 25.02 84 GLY A O 1
ATOM 1316 N N . GLU A 1 85 ? 33.274 34.179 39.317 1.00 28.06 85 GLU A N 1
ATOM 1317 C CA . GLU A 1 85 ? 34.540 33.515 39.654 1.00 26.38 85 GLU A CA 1
ATOM 1318 C C . GLU A 1 85 ? 34.992 33.774 41.100 1.00 21.63 85 GLU A C 1
ATOM 1319 O O . GLU A 1 85 ? 35.462 32.857 41.795 1.00 26.01 85 GLU A O 1
ATOM 1331 N N . LEU A 1 86 ? 34.775 34.994 41.581 1.00 23.36 86 LEU A N 1
ATOM 1332 C CA . LEU A 1 86 ? 35.140 35.276 42.961 1.00 23.16 86 LEU A CA 1
ATOM 1333 C C . LEU A 1 86 ? 34.309 34.364 43.880 1.00 28.46 86 LEU A C 1
ATOM 1334 O O . LEU A 1 86 ? 34.819 33.769 44.806 1.00 23.72 86 LEU A O 1
ATOM 1350 N N . LEU A 1 87 ? 33.004 34.259 43.618 1.00 21.89 87 LEU A N 1
ATOM 1351 C CA . LEU A 1 87 ? 32.178 33.401 44.477 1.00 23.35 87 LEU A CA 1
ATOM 1352 C C . LEU A 1 87 ? 32.715 31.954 44.405 1.00 26.15 87 LEU A C 1
ATOM 1353 O O . LEU A 1 87 ? 32.812 31.266 45.424 1.00 27.01 87 LEU A O 1
ATOM 1369 N N . ALA A 1 88 ? 32.998 31.487 43.188 1.00 26.14 88 ALA A N 1
ATOM 1370 C CA . ALA A 1 88 ? 33.449 30.102 43.001 1.00 31.31 88 ALA A CA 1
ATOM 1371 C C . ALA A 1 88 ? 34.724 29.875 43.817 1.00 29.69 88 ALA A C 1
ATOM 1372 O O . ALA A 1 88 ? 34.910 28.823 44.425 1.00 29.48 88 ALA A O 1
ATOM 1379 N N . SER A 1 89 ? 35.578 30.882 43.846 1.00 27.66 89 SER A N 1
ATOM 1380 C CA . SER A 1 89 ? 36.881 30.776 44.508 1.00 30.70 89 SER A CA 1
ATOM 1381 C C . SER A 1 89 ? 36.751 30.637 46.018 1.00 34.96 89 SER A C 1
ATOM 1382 O O . SER A 1 89 ? 37.711 30.229 46.671 1.00 25.82 89 SER A O 1
ATOM 1390 N N . ALA A 1 90 ? 35.582 30.998 46.568 1.00 29.66 90 ALA A N 1
ATOM 1391 C CA . ALA A 1 90 ? 35.381 30.937 48.028 1.00 24.12 90 ALA A CA 1
ATOM 1392 C C . ALA A 1 90 ? 34.902 29.556 48.470 1.00 27.68 90 ALA A C 1
ATOM 1393 O O . ALA A 1 90 ? 34.680 29.327 49.642 1.00 28.91 90 ALA A O 1
ATOM 1400 N N . GLY A 1 91 ? 34.764 28.627 47.549 1.00 26.09 91 GLY A N 1
ATOM 1401 C CA . GLY A 1 91 ? 34.573 27.246 47.979 1.00 30.52 91 GLY A CA 1
ATOM 1402 C C . GLY A 1 91 ? 33.352 26.542 47.430 1.00 32.99 91 GLY A C 1
ATOM 1403 O O . GLY A 1 91 ? 32.500 27.120 46.767 1.00 41.07 91 GLY A O 1
ATOM 1407 N N . ASP A 1 92 ? 33.267 25.260 47.722 1.00 33.60 92 ASP A N 1
ATOM 1408 C CA . ASP A 1 92 ? 32.172 24.487 47.201 1.00 47.39 92 ASP A CA 1
ATOM 1409 C C . ASP A 1 92 ? 31.420 23.755 48.307 1.00 45.18 92 ASP A C 1
ATOM 1410 O O . ASP A 1 92 ? 30.934 22.666 48.075 1.00 45.05 92 ASP A O 1
ATOM 1419 N N . SER A 1 93 ? 31.310 24.349 49.490 1.00 35.54 93 SER A N 1
ATOM 1420 C CA . SER A 1 93 ? 30.446 23.814 50.537 1.00 37.46 93 SER A CA 1
ATOM 1421 C C . SER A 1 93 ? 30.124 24.996 51.422 1.00 35.21 93 SER A C 1
ATOM 1422 O O . SER A 1 93 ? 30.878 25.985 51.468 1.00 27.60 93 SER A O 1
ATOM 1430 N N . LEU A 1 94 ? 29.020 24.923 52.147 1.00 31.64 94 LEU A N 1
ATOM 1431 C CA . LEU A 1 94 ? 28.617 26.021 53.016 1.00 30.31 94 LEU A CA 1
ATOM 1432 C C . LEU A 1 94 ? 29.644 26.339 54.105 1.00 29.27 94 LEU A C 1
ATOM 1433 O O . LEU A 1 94 ? 29.929 27.515 54.339 1.00 30.93 94 LEU A O 1
ATOM 1449 N N . PRO A 1 95 ? 30.177 25.312 54.825 1.00 28.61 95 PRO A N 1
ATOM 1450 C CA . PRO A 1 95 ? 31.055 25.691 55.932 1.00 32.96 95 PRO A CA 1
ATOM 1451 C C . PRO A 1 95 ? 32.367 26.274 55.378 1.00 29.40 95 PRO A C 1
ATOM 1452 O O . PRO A 1 95 ? 32.898 27.209 55.963 1.00 26.41 95 PRO A O 1
ATOM 1463 N N . GLU A 1 96 ? 32.852 25.745 54.264 1.00 27.28 96 GLU A N 1
ATOM 1464 C CA . GLU A 1 96 ? 34.092 26.308 53.704 1.00 27.45 96 GLU A CA 1
ATOM 1465 C C . GLU A 1 96 ? 33.838 27.763 53.225 1.00 27.26 96 GLU A C 1
ATOM 1466 O O . GLU A 1 96 ? 34.648 28.667 53.450 1.00 26.82 96 GLU A O 1
ATOM 1478 N N . PHE A 1 97 ? 32.728 27.977 52.535 1.00 26.00 97 PHE A N 1
ATOM 1479 C CA . PHE A 1 97 ? 32.379 29.322 52.060 1.00 28.16 97 PHE A CA 1
ATOM 1480 C C . PHE A 1 97 ? 32.312 30.283 53.220 1.00 26.75 97 PHE A C 1
ATOM 1481 O O . PHE A 1 97 ? 32.861 31.372 53.159 1.00 23.08 97 PHE A O 1
ATOM 1498 N N . MET A 1 98 ? 31.626 29.917 54.297 1.00 26.22 98 MET A N 1
ATOM 1499 C CA . MET A 1 98 ? 31.520 30.838 55.417 1.00 24.46 98 MET A CA 1
ATOM 1500 C C . MET A 1 98 ? 32.908 31.127 56.066 1.00 23.72 98 MET A C 1
ATOM 1501 O O . MET A 1 98 ? 33.147 32.248 56.514 1.00 25.34 98 MET A O 1
ATOM 1515 N N . GLU A 1 99 ? 33.800 30.137 56.096 1.00 24.38 99 GLU A N 1
ATOM 1516 C CA . GLU A 1 99 ? 35.164 30.357 56.642 1.00 27.94 99 GLU A CA 1
ATOM 1517 C C . GLU A 1 99 ? 35.894 31.338 55.735 1.00 24.68 99 GLU A C 1
ATOM 1518 O O . GLU A 1 99 ? 36.741 32.119 56.174 1.00 25.71 99 GLU A O 1
ATOM 1530 N N . ASN A 1 100 ? 35.595 31.273 54.448 1.00 23.80 100 ASN A N 1
ATOM 1531 C CA . ASN A 1 100 ? 36.328 32.154 53.474 1.00 23.96 100 ASN A CA 1
ATOM 1532 C C . ASN A 1 100 ? 35.716 33.540 53.333 1.00 24.02 100 ASN A C 1
ATOM 1533 O O . ASN A 1 100 ? 36.286 34.403 52.656 1.00 24.96 100 ASN A O 1
ATOM 1544 N N . LEU A 1 101 ? 34.569 33.770 53.950 1.00 20.52 101 LEU A N 1
ATOM 1545 C CA . LEU A 1 101 ? 33.794 34.977 53.602 1.00 24.71 101 LEU A CA 1
ATOM 1546 C C . LEU A 1 101 ? 34.563 36.264 53.937 1.00 23.34 101 LEU A C 1
ATOM 1547 O O . LEU A 1 101 ? 34.519 37.257 53.177 1.00 21.94 101 LEU A O 1
ATOM 1563 N N . ASP A 1 102 ? 35.259 36.282 55.077 1.00 23.01 102 ASP A N 1
ATOM 1564 C CA . ASP A 1 102 ? 36.025 37.526 55.380 1.00 23.20 102 ASP A CA 1
ATOM 1565 C C . ASP A 1 102 ? 37.082 37.743 54.281 1.00 25.27 102 ASP A C 1
ATOM 1566 O O . ASP A 1 102 ? 37.345 38.889 53.884 1.00 24.36 102 ASP A O 1
ATOM 1575 N N . ASN A 1 103 ? 37.691 36.666 53.804 1.00 21.72 103 ASN A N 1
ATOM 1576 C CA . ASN A 1 103 ? 38.751 36.827 52.776 1.00 23.47 103 ASN A CA 1
ATOM 1577 C C . ASN A 1 103 ? 38.144 37.168 51.431 1.00 24.73 103 ASN A C 1
ATOM 1578 O O . ASN A 1 103 ? 38.755 37.870 50.622 1.00 25.04 103 ASN A O 1
ATOM 1589 N N . LEU A 1 104 ? 36.927 36.680 51.198 1.00 21.66 104 LEU A N 1
ATOM 1590 C CA . LEU A 1 104 ? 36.189 37.083 49.974 1.00 21.53 104 LEU A CA 1
ATOM 1591 C C . LEU A 1 104 ? 35.917 38.582 50.037 1.00 23.56 104 LEU A C 1
ATOM 1592 O O . LEU A 1 104 ? 36.146 39.316 49.059 1.00 24.79 104 LEU A O 1
ATOM 1608 N N . HIS A 1 105 ? 35.466 39.091 51.193 1.00 20.94 105 HIS A N 1
ATOM 1609 C CA . HIS A 1 105 ? 35.261 40.536 51.253 1.00 19.47 105 HIS A CA 1
ATOM 1610 C C . HIS A 1 105 ? 36.579 41.349 51.247 1.00 23.90 105 HIS A C 1
ATOM 1611 O O . HIS A 1 105 ? 36.600 42.473 50.733 1.00 25.39 105 HIS A O 1
ATOM 1625 N N . ALA A 1 106 ? 37.656 40.782 51.774 1.00 24.56 106 ALA A N 1
ATOM 1626 C CA . ALA A 1 106 ? 38.986 41.448 51.642 1.00 25.83 106 ALA A CA 1
ATOM 1627 C C . ALA A 1 106 ? 39.277 41.614 50.127 1.00 24.78 106 ALA A C 1
ATOM 1628 O O . ALA A 1 106 ? 39.686 42.676 49.664 1.00 28.71 106 ALA A O 1
ATOM 1635 N N . ARG A 1 107 ? 39.024 40.559 49.346 1.00 28.77 107 ARG A N 1
ATOM 1636 C CA . ARG A 1 107 ? 39.188 40.629 47.881 1.00 27.38 107 ARG A CA 1
ATOM 1637 C C . ARG A 1 107 ? 38.253 41.660 47.250 1.00 29.88 107 ARG A C 1
ATOM 1638 O O . ARG A 1 107 ? 38.667 42.442 46.407 1.00 36.57 107 ARG A O 1
ATOM 1659 N N . VAL A 1 108 ? 36.977 41.645 47.617 1.00 24.42 108 VAL A N 1
ATOM 1660 C CA . VAL A 1 108 ? 36.084 42.720 47.133 1.00 26.88 108 VAL A CA 1
ATOM 1661 C C . VAL A 1 108 ? 36.652 44.094 47.496 1.00 27.75 108 VAL A C 1
ATOM 1662 O O . VAL A 1 108 ? 36.634 45.035 46.712 1.00 34.66 108 VAL A O 1
ATOM 1675 N N . GLY A 1 109 ? 37.175 44.199 48.696 1.00 29.17 109 GLY A N 1
ATOM 1676 C CA . GLY A 1 109 ? 37.613 45.499 49.235 1.00 30.60 109 GLY A CA 1
ATOM 1677 C C . GLY A 1 109 ? 38.897 46.036 48.590 1.00 36.18 109 GLY A C 1
ATOM 1678 O O . GLY A 1 109 ? 39.157 47.259 48.644 1.00 38.57 109 GLY A O 1
ATOM 1682 N N . LEU A 1 110 ? 39.687 45.158 47.982 1.00 35.93 110 LEU A N 1
ATOM 1683 C CA . LEU A 1 110 ? 40.810 45.632 47.131 1.00 43.49 110 LEU A CA 1
ATOM 1684 C C . LEU A 1 110 ? 40.250 46.499 45.979 1.00 57.41 110 LEU A C 1
ATOM 1685 O O . LEU A 1 110 ? 40.849 47.529 45.636 1.00 56.62 110 LEU A O 1
ATOM 1701 N N . SER A 1 111 ? 39.100 46.096 45.421 1.00 46.58 111 SER A N 1
ATOM 1702 C CA . SER A 1 111 ? 38.444 46.832 44.319 1.00 43.21 111 SER A CA 1
ATOM 1703 C C . SER A 1 111 ? 37.494 47.988 44.777 1.00 44.88 111 SER A C 1
ATOM 1704 O O . SER A 1 111 ? 37.392 49.002 44.090 1.00 46.12 111 SER A O 1
ATOM 1712 N N . PHE A 1 112 ? 36.787 47.812 45.908 1.00 36.76 112 PHE A N 1
ATOM 1713 C CA . PHE A 1 112 ? 35.856 48.819 46.466 1.00 32.19 112 PHE A CA 1
ATOM 1714 C C . PHE A 1 112 ? 36.550 49.379 47.667 1.00 39.09 112 PHE A C 1
ATOM 1715 O O . PHE A 1 112 ? 36.382 48.873 48.817 1.00 39.09 112 PHE A O 1
ATOM 1732 N N . PRO A 1 113 ? 37.349 50.406 47.438 1.00 42.49 113 PRO A N 1
ATOM 1733 C CA . PRO A 1 113 ? 38.217 50.961 48.478 1.00 54.16 113 PRO A CA 1
ATOM 1734 C C . PRO A 1 113 ? 37.479 51.419 49.730 1.00 50.16 113 PRO A C 1
ATOM 1735 O O . PRO A 1 113 ? 38.093 51.388 50.799 1.00 51.18 113 PRO A O 1
ATOM 1746 N N . GLN A 1 114 ? 36.221 51.859 49.632 1.00 39.73 114 GLN A N 1
ATOM 1747 C CA . GLN A 1 114 ? 35.560 52.376 50.821 1.00 35.06 114 GLN A CA 1
ATOM 1748 C C . GLN A 1 114 ? 34.684 51.294 51.518 1.00 31.02 114 GLN A C 1
ATOM 1749 O O . GLN A 1 114 ? 33.792 51.614 52.277 1.00 32.54 114 GLN A O 1
ATOM 1763 N N . LEU A 1 115 ? 34.908 50.035 51.170 1.00 32.90 115 LEU A N 1
ATOM 1764 C CA . LEU A 1 115 ? 33.984 48.984 51.583 1.00 33.28 115 LEU A CA 1
ATOM 1765 C C . LEU A 1 115 ? 33.915 48.947 53.120 1.00 30.55 115 LEU A C 1
ATOM 1766 O O . LEU A 1 115 ? 34.952 49.036 53.788 1.00 27.50 115 LEU A O 1
ATOM 1782 N N . ARG A 1 116 ? 32.721 48.744 53.667 1.00 26.63 116 ARG A N 1
ATOM 1783 C CA . ARG A 1 116 ? 32.594 48.401 55.072 1.00 28.74 116 ARG A CA 1
ATOM 1784 C C . ARG A 1 116 ? 31.973 47.035 55.139 1.00 27.69 116 ARG A C 1
ATOM 1785 O O . ARG A 1 116 ? 30.757 46.907 55.213 1.00 25.37 116 ARG A O 1
ATOM 1806 N N . PRO A 1 117 ? 32.803 45.996 55.092 1.00 23.24 117 PRO A N 1
ATOM 1807 C CA . PRO A 1 117 ? 32.243 44.655 54.925 1.00 21.34 117 PRO A CA 1
ATOM 1808 C C . PRO A 1 117 ? 31.758 44.083 56.265 1.00 20.96 117 PRO A C 1
ATOM 1809 O O . PRO A 1 117 ? 32.220 44.517 57.296 1.00 24.41 117 PRO A O 1
ATOM 1820 N N . PRO A 1 118 ? 30.908 43.071 56.212 1.00 24.01 118 PRO A N 1
ATOM 1821 C CA . PRO A 1 118 ? 30.564 42.399 57.469 1.00 27.94 118 PRO A CA 1
ATOM 1822 C C . PRO A 1 118 ? 31.767 41.533 57.893 1.00 29.03 118 PRO A C 1
ATOM 1823 O O . PRO A 1 118 ? 32.639 41.295 57.053 1.00 28.51 118 PRO A O 1
ATOM 1834 N N . ALA A 1 119 ? 31.747 40.999 59.114 1.00 22.92 119 ALA A N 1
ATOM 1835 C CA . ALA A 1 119 ? 32.785 40.041 59.565 1.00 23.29 119 ALA A CA 1
ATOM 1836 C C . ALA A 1 119 ? 32.076 38.774 60.038 1.00 27.58 119 ALA A C 1
ATOM 1837 O O . ALA A 1 119 ? 31.110 38.893 60.812 1.00 29.00 119 ALA A O 1
ATOM 1844 N N . PHE A 1 120 ? 32.533 37.596 59.588 1.00 26.17 120 PHE A N 1
ATOM 1845 C CA . PHE A 1 120 ? 31.846 36.331 59.932 1.00 23.36 120 PHE A CA 1
ATOM 1846 C C . PHE A 1 120 ? 32.865 35.383 60.503 1.00 24.73 120 PHE A C 1
ATOM 1847 O O . PHE A 1 120 ? 33.922 35.121 59.868 1.00 25.00 120 PHE A O 1
ATOM 1864 N N . GLU A 1 121 ? 32.549 34.843 61.683 1.00 24.04 121 GLU A N 1
ATOM 1865 C CA . GLU A 1 121 ? 33.436 33.896 62.324 1.00 22.02 121 GLU A CA 1
ATOM 1866 C C . GLU A 1 121 ? 32.638 32.606 62.599 1.00 26.27 121 GLU A C 1
ATOM 1867 O O . GLU A 1 121 ? 31.507 32.693 63.110 1.00 26.24 121 GLU A O 1
ATOM 1879 N N . CYS A 1 122 ? 33.199 31.463 62.225 1.00 25.31 122 CYS A N 1
ATOM 1880 C CA . CYS A 1 122 ? 32.524 30.177 62.411 1.00 28.77 122 CYS A CA 1
ATOM 1881 C C . CYS A 1 122 ? 33.077 29.460 63.606 1.00 33.88 122 CYS A C 1
ATOM 1882 O O . CYS A 1 122 ? 34.302 29.320 63.750 1.00 29.30 122 CYS A O 1
ATOM 1890 N N . GLN A 1 123 ? 32.196 28.924 64.426 1.00 26.83 123 GLN A N 1
ATOM 1891 C CA . GLN A 1 123 ? 32.679 27.962 65.426 1.00 32.78 123 GLN A CA 1
ATOM 1892 C C . GLN A 1 123 ? 31.977 26.649 65.137 1.00 33.07 123 GLN A C 1
ATOM 1893 O O . GLN A 1 123 ? 30.759 26.540 65.298 1.00 31.99 123 GLN A O 1
ATOM 1907 N N . HIS A 1 124 ? 32.723 25.659 64.675 1.00 32.86 124 HIS A N 1
ATOM 1908 C CA . HIS A 1 124 ? 32.098 24.438 64.185 1.00 33.79 124 HIS A CA 1
ATOM 1909 C C . HIS A 1 124 ? 31.764 23.569 65.386 1.00 36.11 124 HIS A C 1
ATOM 1910 O O . HIS A 1 124 ? 32.584 23.429 66.283 1.00 35.98 124 HIS A O 1
ATOM 1925 N N . THR A 1 125 ? 30.545 23.041 65.416 1.00 33.03 125 THR A N 1
ATOM 1926 C CA . THR A 1 125 ? 30.090 22.228 66.556 1.00 31.61 125 THR A CA 1
ATOM 1927 C C . THR A 1 125 ? 30.002 20.766 66.154 1.00 35.80 125 THR A C 1
ATOM 1928 O O . THR A 1 125 ? 29.989 19.864 67.006 1.00 41.15 125 THR A O 1
ATOM 1939 N N . SER A 1 126 ? 29.963 20.521 64.852 1.00 32.18 126 SER A N 1
ATOM 1940 C CA . SER A 1 126 ? 30.210 19.179 64.336 1.00 40.42 126 SER A CA 1
ATOM 1941 C C . SER A 1 126 ? 30.535 19.348 62.863 1.00 42.44 126 SER A C 1
ATOM 1942 O O . SER A 1 126 ? 30.612 20.481 62.367 1.00 37.95 126 SER A O 1
ATOM 1950 N N . SER A 1 127 ? 30.709 18.239 62.150 1.00 47.31 127 SER A N 1
ATOM 1951 C CA . SER A 1 127 ? 30.946 18.303 60.701 1.00 44.31 127 SER A CA 1
ATOM 1952 C C . SER A 1 127 ? 29.709 18.797 59.946 1.00 47.51 127 SER A C 1
ATOM 1953 O O . SER A 1 127 ? 29.799 19.140 58.763 1.00 44.33 127 SER A O 1
ATOM 1961 N N . LYS A 1 128 ? 28.554 18.822 60.611 1.00 36.38 128 LYS A N 1
ATOM 1962 C CA . LYS A 1 128 ? 27.357 19.335 59.973 1.00 32.56 128 LYS A CA 1
ATOM 1963 C C . LYS A 1 128 ? 26.666 20.513 60.726 1.00 33.71 128 LYS A C 1
ATOM 1964 O O . LYS A 1 128 ? 25.465 20.758 60.553 1.00 35.48 128 LYS A O 1
ATOM 1983 N N . SER A 1 129 ? 27.379 21.213 61.589 1.00 31.51 129 SER A N 1
ATOM 1984 C CA . SER A 1 129 ? 26.718 22.322 62.291 1.00 30.06 129 SER A CA 1
ATOM 1985 C C . SER A 1 129 ? 27.743 23.332 62.749 1.00 30.13 129 SER A C 1
ATOM 1986 O O . SER A 1 129 ? 28.931 23.000 62.967 1.00 29.98 129 SER A O 1
ATOM 1994 N N . MET A 1 130 ? 27.300 24.566 62.938 1.00 31.54 130 MET A N 1
ATOM 1995 C CA . MET A 1 130 ? 28.208 25.552 63.486 1.00 30.56 130 MET A CA 1
ATOM 1996 C C . MET A 1 130 ? 27.426 26.637 64.186 1.00 29.95 130 MET A C 1
ATOM 1997 O O . MET A 1 130 ? 26.217 26.753 64.024 1.00 27.53 130 MET A O 1
ATOM 2011 N N . GLU A 1 131 ? 28.150 27.419 64.961 1.00 27.08 131 GLU A N 1
ATOM 2012 C CA . GLU A 1 131 ? 27.643 28.675 65.447 1.00 29.36 131 GLU A CA 1
ATOM 2013 C C . GLU A 1 131 ? 28.304 29.775 64.621 1.00 27.27 131 GLU A C 1
ATOM 2014 O O . GLU A 1 131 ? 29.555 29.805 64.499 1.00 26.97 131 GLU A O 1
ATOM 2026 N N . LEU A 1 132 ? 27.492 30.655 64.041 1.00 24.51 132 LEU A N 1
ATOM 2027 C CA . LEU A 1 132 ? 28.040 31.707 63.138 1.00 26.07 132 LEU A CA 1
ATOM 2028 C C . LEU A 1 132 ? 27.950 33.066 63.856 1.00 24.32 132 LEU A C 1
ATOM 2029 O O . LEU A 1 132 ? 26.878 33.469 64.309 1.00 27.75 132 LEU A O 1
ATOM 2045 N N . HIS A 1 133 ? 29.085 33.765 63.961 1.00 23.10 133 HIS A N 1
ATOM 2046 C CA . HIS A 1 133 ? 29.108 35.080 64.576 1.00 24.23 133 HIS A CA 1
ATOM 2047 C C . HIS A 1 133 ? 29.175 36.117 63.461 1.00 23.30 133 HIS A C 1
ATOM 2048 O O . HIS A 1 133 ? 30.085 36.062 62.649 1.00 23.61 133 HIS A O 1
ATOM 2063 N N . TYR A 1 134 ? 28.242 37.054 63.471 1.00 23.71 134 TYR A N 1
ATOM 2064 C CA . TYR A 1 134 ? 28.135 38.037 62.397 1.00 22.99 134 TYR A CA 1
ATOM 2065 C C . TYR A 1 134 ? 28.334 39.380 63.068 1.00 27.01 134 TYR A C 1
ATOM 2066 O O . TYR A 1 134 ? 27.541 39.751 63.907 1.00 24.76 134 TYR A O 1
ATOM 2084 N N . GLN A 1 135 ? 29.411 40.097 62.710 1.00 23.82 135 GLN A N 1
ATOM 2085 C CA . GLN A 1 135 ? 29.665 41.410 63.281 1.00 22.83 135 GLN A CA 1
ATOM 2086 C C . GLN A 1 135 ? 29.599 42.468 62.167 1.00 22.66 135 GLN A C 1
ATOM 2087 O O . GLN A 1 135 ? 30.074 42.234 61.047 1.00 24.12 135 GLN A O 1
ATOM 2101 N N . SER A 1 136 ? 28.986 43.610 62.480 1.00 23.51 136 SER A N 1
ATOM 2102 C CA . SER A 1 136 ? 28.727 44.603 61.445 1.00 30.75 136 SER A CA 1
ATOM 2103 C C . SER A 1 136 ? 28.788 45.999 62.022 1.00 28.13 136 SER A C 1
ATOM 2104 O O . SER A 1 136 ? 28.465 46.187 63.202 1.00 23.93 136 SER A O 1
ATOM 2112 N N . THR A 1 137 ? 29.198 46.978 61.196 1.00 22.54 137 THR A N 1
ATOM 2113 C CA . THR A 1 137 ? 29.132 48.381 61.593 1.00 24.43 137 THR A CA 1
ATOM 2114 C C . THR A 1 137 ? 27.718 48.903 61.399 1.00 26.63 137 THR A C 1
ATOM 2115 O O . THR A 1 137 ? 27.456 50.011 61.772 1.00 29.69 137 THR A O 1
ATOM 2126 N N . ARG A 1 138 ? 26.814 48.095 60.848 1.00 22.66 138 ARG A N 1
ATOM 2127 C CA . ARG A 1 138 ? 25.439 48.488 60.561 1.00 28.00 138 ARG A CA 1
ATOM 2128 C C . ARG A 1 138 ? 24.398 47.776 61.418 1.00 32.98 138 ARG A C 1
ATOM 2129 O O . ARG A 1 138 ? 24.619 46.650 61.924 1.00 24.74 138 ARG A O 1
ATOM 2150 N N . CYS A 1 139 ? 23.236 48.411 61.505 1.00 29.67 139 CYS A N 1
ATOM 2151 C CA . CYS A 1 139 ? 22.080 47.885 62.219 1.00 28.56 139 CYS A CA 1
ATOM 2152 C C . CYS A 1 139 ? 21.111 47.187 61.294 1.00 31.01 139 CYS A C 1
ATOM 2153 O O . CYS A 1 139 ? 20.975 47.574 60.121 1.00 34.93 139 CYS A O 1
ATOM 2161 N N . GLY A 1 140 ? 20.472 46.146 61.811 1.00 31.91 140 GLY A N 1
ATOM 2162 C CA . GLY A 1 140 ? 19.263 45.603 61.196 1.00 34.16 140 GLY A CA 1
ATOM 2163 C C . GLY A 1 140 ? 19.433 44.634 60.043 1.00 34.52 140 GLY A C 1
ATOM 2164 O O . GLY A 1 140 ? 18.451 44.270 59.399 1.00 29.27 140 GLY A O 1
ATOM 2168 N N . LEU A 1 141 ? 20.656 44.188 59.761 1.00 25.28 141 LEU A N 1
ATOM 2169 C CA . LEU A 1 141 ? 20.848 43.306 58.582 1.00 23.59 141 LEU A CA 1
ATOM 2170 C C . LEU A 1 141 ? 20.854 41.810 58.859 1.00 25.52 141 LEU A C 1
ATOM 2171 O O . LEU A 1 141 ? 21.069 40.993 57.943 1.00 26.85 141 LEU A O 1
ATOM 2187 N N . ALA A 1 142 ? 20.583 41.411 60.087 1.00 26.31 142 ALA A N 1
ATOM 2188 C CA . ALA A 1 142 ? 20.471 39.976 60.381 1.00 27.92 142 ALA A CA 1
ATOM 2189 C C . ALA A 1 142 ? 19.521 39.253 59.418 1.00 26.75 142 ALA A C 1
ATOM 2190 O O . ALA A 1 142 ? 19.809 38.150 58.963 1.00 27.96 142 ALA A O 1
ATOM 2197 N N . PRO A 1 143 ? 18.368 39.873 59.111 1.00 26.45 143 PRO A N 1
ATOM 2198 C CA . PRO A 1 143 ? 17.485 39.091 58.212 1.00 26.93 143 PRO A CA 1
ATOM 2199 C C . PRO A 1 143 ? 18.114 38.957 56.811 1.00 22.57 143 PRO A C 1
ATOM 2200 O O . PRO A 1 143 ? 17.872 37.968 56.117 1.00 27.97 143 PRO A O 1
ATOM 2211 N N . MET A 1 144 ? 18.907 39.940 56.411 1.00 23.34 144 MET A N 1
ATOM 2212 C CA . MET A 1 144 ? 19.582 39.766 55.104 1.00 25.09 144 MET A CA 1
ATOM 2213 C C . MET A 1 144 ? 20.500 38.546 55.217 1.00 27.13 144 MET A C 1
ATOM 2214 O O . MET A 1 144 ? 20.609 37.709 54.297 1.00 21.74 144 MET A O 1
ATOM 2228 N N . VAL A 1 145 ? 21.176 38.433 56.365 1.00 24.45 145 VAL A N 1
ATOM 2229 C CA . VAL A 1 145 ? 22.067 37.281 56.570 1.00 23.97 145 VAL A CA 1
ATOM 2230 C C . VAL A 1 145 ? 21.287 35.936 56.508 1.00 26.16 145 VAL A C 1
ATOM 2231 O O . VAL A 1 145 ? 21.755 34.971 55.884 1.00 25.30 145 VAL A O 1
ATOM 2244 N N . LEU A 1 146 ? 20.090 35.867 57.119 1.00 25.47 146 LEU A N 1
ATOM 2245 C CA . LEU A 1 146 ? 19.290 34.637 57.001 1.00 23.86 146 LEU A CA 1
ATOM 2246 C C . LEU A 1 146 ? 19.022 34.313 55.512 1.00 28.07 146 LEU A C 1
ATOM 2247 O O . LEU A 1 146 ? 19.137 33.188 55.092 1.00 29.63 146 LEU A O 1
ATOM 2263 N N . GLY A 1 147 ? 18.649 35.311 54.724 1.00 27.26 147 GLY A N 1
ATOM 2264 C CA . GLY A 1 147 ? 18.327 35.060 53.321 1.00 25.16 147 GLY A CA 1
ATOM 2265 C C . GLY A 1 147 ? 19.619 34.633 52.588 1.00 23.74 147 GLY A C 1
ATOM 2266 O O . GLY A 1 147 ? 19.610 33.745 51.745 1.00 25.98 147 GLY A O 1
ATOM 2270 N N . LEU A 1 148 ? 20.744 35.256 52.911 1.00 21.62 148 LEU A N 1
ATOM 2271 C CA . LEU A 1 148 ? 22.007 34.917 52.195 1.00 20.64 148 LEU A CA 1
ATOM 2272 C C . LEU A 1 148 ? 22.334 33.454 52.483 1.00 27.84 148 LEU A C 1
ATOM 2273 O O . LEU A 1 148 ? 22.772 32.700 51.611 1.00 24.52 148 LEU A O 1
ATOM 2289 N N . LEU A 1 149 ? 22.138 33.041 53.725 1.00 23.16 149 LEU A N 1
ATOM 2290 C CA . LEU A 1 149 ? 22.417 31.631 54.085 1.00 22.94 149 LEU A CA 1
ATOM 2291 C C . LEU A 1 149 ? 21.538 30.680 53.278 1.00 25.77 149 LEU A C 1
ATOM 2292 O O . LEU A 1 149 ? 21.997 29.646 52.826 1.00 27.93 149 LEU A O 1
ATOM 2308 N N . HIS A 1 150 ? 20.293 31.070 53.067 1.00 23.29 150 HIS A N 1
ATOM 2309 C CA . HIS A 1 150 ? 19.389 30.234 52.232 1.00 25.74 150 HIS A CA 1
ATOM 2310 C C . HIS A 1 150 ? 19.854 30.240 50.794 1.00 28.52 150 HIS A C 1
ATOM 2311 O O . HIS A 1 150 ? 19.792 29.217 50.147 1.00 27.79 150 HIS A O 1
ATOM 2325 N N . GLY A 1 151 ? 20.330 31.400 50.309 1.00 26.89 151 GLY A N 1
ATOM 2326 C CA . GLY A 1 151 ? 20.903 31.487 48.973 1.00 28.87 151 GLY A CA 1
ATOM 2327 C C . GLY A 1 151 ? 22.093 30.562 48.812 1.00 28.83 151 GLY A C 1
ATOM 2328 O O . GLY A 1 151 ? 22.222 29.833 47.832 1.00 28.68 151 GLY A O 1
ATOM 2332 N N . LEU A 1 152 ? 23.001 30.577 49.781 1.00 26.37 152 LEU A N 1
ATOM 2333 C CA . LEU A 1 152 ? 24.150 29.664 49.769 1.00 30.43 152 LEU A CA 1
ATOM 2334 C C . LEU A 1 152 ? 23.711 28.170 49.855 1.00 29.29 152 LEU A C 1
ATOM 2335 O O . LEU A 1 152 ? 24.316 27.326 49.211 1.00 32.98 152 LEU A O 1
ATOM 2351 N N . GLY A 1 153 ? 22.652 27.881 50.612 1.00 25.75 153 GLY A N 1
ATOM 2352 C CA . GLY A 1 153 ? 22.131 26.512 50.693 1.00 29.88 153 GLY A CA 1
ATOM 2353 C C . GLY A 1 153 ? 21.753 26.057 49.285 1.00 35.15 153 GLY A C 1
ATOM 2354 O O . GLY A 1 153 ? 22.073 24.944 48.863 1.00 35.43 153 GLY A O 1
ATOM 2358 N N . LYS A 1 154 ? 21.081 26.925 48.545 1.00 30.14 154 LYS A N 1
ATOM 2359 C CA . LYS A 1 154 ? 20.631 26.569 47.195 1.00 31.66 154 LYS A CA 1
ATOM 2360 C C . LYS A 1 154 ? 21.859 26.393 46.294 1.00 37.30 154 LYS A C 1
ATOM 2361 O O . LYS A 1 154 ? 21.938 25.452 45.482 1.00 32.27 154 LYS A O 1
ATOM 2380 N N . ARG A 1 155 ? 22.842 27.261 46.487 1.00 29.55 155 ARG A N 1
ATOM 2381 C CA . ARG A 1 155 ? 24.045 27.249 45.608 1.00 31.43 155 ARG A CA 1
ATOM 2382 C C . ARG A 1 155 ? 24.763 25.923 45.791 1.00 34.39 155 ARG A C 1
ATOM 2383 O O . ARG A 1 155 ? 25.234 25.316 44.848 1.00 35.46 155 ARG A O 1
ATOM 2404 N N . PHE A 1 156 ? 24.826 25.442 47.017 1.00 29.60 156 PHE A N 1
ATOM 2405 C CA . PHE A 1 156 ? 25.575 24.240 47.290 1.00 32.86 156 PHE A CA 1
ATOM 2406 C C . PHE A 1 156 ? 24.662 22.992 47.398 1.00 37.47 156 PHE A C 1
ATOM 2407 O O . PHE A 1 156 ? 25.116 21.950 47.864 1.00 37.39 156 PHE A O 1
ATOM 2424 N N . GLN A 1 157 ? 23.396 23.135 47.031 1.00 34.00 157 GLN A N 1
ATOM 2425 C CA . GLN A 1 157 ? 22.426 22.020 47.147 1.00 40.68 157 GLN A CA 1
ATOM 2426 C C . GLN A 1 157 ? 22.536 21.342 48.509 1.00 46.37 157 GLN A C 1
ATOM 2427 O O . GLN A 1 157 ? 22.749 20.130 48.621 1.00 40.17 157 GLN A O 1
ATOM 2441 N N . THR A 1 158 ? 22.351 22.157 49.539 1.00 37.49 158 THR A N 1
ATOM 2442 C CA . THR A 1 158 ? 22.542 21.777 50.926 1.00 39.77 158 THR A CA 1
ATOM 2443 C C . THR A 1 158 ? 21.301 22.299 51.686 1.00 39.99 158 THR A C 1
ATOM 2444 O O . THR A 1 158 ? 20.861 23.440 51.468 1.00 38.14 158 THR A O 1
ATOM 2455 N N . LYS A 1 159 ? 20.748 21.468 52.555 1.00 38.27 159 LYS A N 1
ATOM 2456 C CA . LYS A 1 159 ? 19.655 21.879 53.405 1.00 36.67 159 LYS A CA 1
ATOM 2457 C C . LYS A 1 159 ? 20.283 22.671 54.532 1.00 35.68 159 LYS A C 1
ATOM 2458 O O . LYS A 1 159 ? 21.195 22.169 55.189 1.00 37.01 159 LYS A O 1
ATOM 2477 N N . VAL A 1 160 ? 19.803 23.886 54.767 1.00 35.00 160 VAL A N 1
ATOM 2478 C CA . VAL A 1 160 ? 20.390 24.746 55.813 1.00 32.49 160 VAL A CA 1
ATOM 2479 C C . VAL A 1 160 ? 19.289 25.110 56.805 1.00 39.80 160 VAL A C 1
ATOM 2480 O O . VAL A 1 160 ? 18.246 25.654 56.413 1.00 41.73 160 VAL A O 1
ATOM 2493 N N . GLU A 1 161 ? 19.478 24.767 58.078 1.00 29.85 161 GLU A N 1
ATOM 2494 C CA . GLU A 1 161 ? 18.518 25.124 59.111 1.00 25.97 161 GLU A CA 1
ATOM 2495 C C . GLU A 1 161 ? 19.213 26.176 59.963 1.00 30.65 161 GLU A C 1
ATOM 2496 O O . GLU A 1 161 ? 20.304 25.916 60.502 1.00 30.29 161 GLU A O 1
ATOM 2508 N N . VAL A 1 162 ? 18.602 27.364 60.066 1.00 28.57 162 VAL A N 1
ATOM 2509 C CA . VAL A 1 162 ? 19.267 28.488 60.723 1.00 28.57 162 VAL A CA 1
ATOM 2510 C C . VAL A 1 162 ? 18.353 29.107 61.729 1.00 30.33 162 VAL A C 1
ATOM 2511 O O . VAL A 1 162 ? 17.205 29.427 61.401 1.00 30.14 162 VAL A O 1
ATOM 2524 N N . THR A 1 163 ? 18.867 29.325 62.945 1.00 25.77 163 THR A N 1
ATOM 2525 C CA . THR A 1 163 ? 18.062 29.968 63.985 1.00 28.55 163 THR A CA 1
ATOM 2526 C C . THR A 1 163 ? 18.970 31.013 64.655 1.00 31.29 163 THR A C 1
ATOM 2527 O O . THR A 1 163 ? 20.155 30.728 64.976 1.00 27.32 163 THR A O 1
ATOM 2538 N N . GLN A 1 164 ? 18.430 32.201 64.873 1.00 28.82 164 GLN A N 1
ATOM 2539 C CA . GLN A 1 164 ? 19.243 33.320 65.407 1.00 27.22 164 GLN A CA 1
ATOM 2540 C C . GLN A 1 164 ? 19.218 33.210 66.916 1.00 28.48 164 GLN A C 1
ATOM 2541 O O . GLN A 1 164 ? 18.145 33.022 67.501 1.00 30.64 164 GLN A O 1
ATOM 2555 N N . THR A 1 165 ? 20.384 33.238 67.557 1.00 26.30 165 THR A N 1
ATOM 2556 C CA . THR A 1 165 ? 20.422 32.984 68.985 1.00 30.12 165 THR A CA 1
ATOM 2557 C C . THR A 1 165 ? 20.873 34.180 69.785 1.00 35.95 165 THR A C 1
ATOM 2558 O O . THR A 1 165 ? 20.719 34.196 70.988 1.00 31.44 165 THR A O 1
ATOM 2569 N N . ALA A 1 166 ? 21.463 35.167 69.119 1.00 26.16 166 ALA A N 1
ATOM 2570 C CA . ALA A 1 166 ? 21.784 36.416 69.787 1.00 30.22 166 ALA A CA 1
ATOM 2571 C C . ALA A 1 166 ? 21.499 37.584 68.867 1.00 29.43 166 ALA A C 1
ATOM 2572 O O . ALA A 1 166 ? 21.569 37.424 67.639 1.00 26.70 166 ALA A O 1
ATOM 2579 N N . PHE A 1 167 ? 21.160 38.738 69.455 1.00 27.84 167 PHE A N 1
ATOM 2580 C CA . PHE A 1 167 ? 20.655 39.860 68.695 1.00 26.35 167 PHE A CA 1
ATOM 2581 C C . PHE A 1 167 ? 21.460 41.167 68.997 1.00 29.77 167 PHE A C 1
ATOM 2582 O O . PHE A 1 167 ? 21.483 41.638 70.141 1.00 35.88 167 PHE A O 1
ATOM 2599 N N . ARG A 1 168 ? 22.050 41.731 67.936 1.00 30.08 168 ARG A N 1
ATOM 2600 C CA . ARG A 1 168 ? 22.841 43.001 67.984 1.00 30.99 168 ARG A CA 1
ATOM 2601 C C . ARG A 1 168 ? 21.929 44.080 68.517 1.00 37.10 168 ARG A C 1
ATOM 2602 O O . ARG A 1 168 ? 22.355 44.965 69.236 1.00 37.81 168 ARG A O 1
ATOM 2623 N N . GLU A 1 169 ? 20.646 44.013 68.155 1.00 28.05 169 GLU A N 1
ATOM 2624 C CA . GLU A 1 169 ? 19.769 45.153 68.409 1.00 40.54 169 GLU A CA 1
ATOM 2625 C C . GLU A 1 169 ? 19.378 45.231 69.866 1.00 53.09 169 GLU A C 1
ATOM 2626 O O . GLU A 1 169 ? 19.132 46.305 70.375 1.00 53.05 169 GLU A O 1
ATOM 2638 N N . THR A 1 170 ? 19.307 44.100 70.545 1.00 65.36 170 THR A N 1
ATOM 2639 C CA . THR A 1 170 ? 19.130 44.122 71.986 1.00 74.42 170 THR A CA 1
ATOM 2640 C C . THR A 1 170 ? 20.517 44.531 72.432 1.00 77.80 170 THR A C 1
ATOM 2641 O O . THR A 1 170 ? 21.321 44.934 71.615 1.00 80.57 170 THR A O 1
ATOM 2652 N N . GLY A 1 171 ? 20.821 44.451 73.708 1.00 90.51 171 GLY A N 1
ATOM 2653 C CA . GLY A 1 171 ? 22.126 44.899 74.146 1.00 92.30 171 GLY A CA 1
ATOM 2654 C C . GLY A 1 171 ? 23.261 44.021 73.656 1.00 85.36 171 GLY A C 1
ATOM 2655 O O . GLY A 1 171 ? 24.434 44.455 73.679 1.00 87.19 171 GLY A O 1
ATOM 2659 N N . GLU A 1 172 ? 22.935 42.801 73.212 1.00 68.29 172 GLU A N 1
ATOM 2660 C CA . GLU A 1 172 ? 23.980 41.778 73.081 1.00 59.65 172 GLU A CA 1
ATOM 2661 C C . GLU A 1 172 ? 25.093 42.266 72.166 1.00 45.12 172 GLU A C 1
ATOM 2662 O O . GLU A 1 172 ? 24.950 43.262 71.473 1.00 41.29 172 GLU A O 1
ATOM 2674 N N . ASP A 1 173 ? 26.203 41.568 72.212 1.00 44.51 173 ASP A N 1
ATOM 2675 C CA . ASP A 1 173 ? 27.388 42.071 71.567 1.00 53.60 173 ASP A CA 1
ATOM 2676 C C . ASP A 1 173 ? 26.972 42.082 70.089 1.00 49.74 173 ASP A C 1
ATOM 2677 O O . ASP A 1 173 ? 26.824 43.134 69.487 1.00 60.24 173 ASP A O 1
ATOM 2686 N N . HIS A 1 174 ? 26.717 40.910 69.542 1.00 26.44 174 HIS A N 1
ATOM 2687 C CA . HIS A 1 174 ? 26.529 40.811 68.086 1.00 24.45 174 HIS A CA 1
ATOM 2688 C C . HIS A 1 174 ? 25.588 39.676 67.767 1.00 27.58 174 HIS A C 1
ATOM 2689 O O . HIS A 1 174 ? 25.296 38.823 68.640 1.00 27.22 174 HIS A O 1
ATOM 2703 N N . ASP A 1 175 ? 25.139 39.623 66.510 1.00 23.83 175 ASP A N 1
ATOM 2704 C CA . ASP A 1 175 ? 24.200 38.554 66.111 1.00 24.96 175 ASP A CA 1
ATOM 2705 C C . ASP A 1 175 ? 24.946 37.245 66.066 1.00 26.79 175 ASP A C 1
ATOM 2706 O O . ASP A 1 175 ? 26.072 37.186 65.547 1.00 27.42 175 ASP A O 1
ATOM 2715 N N . ILE A 1 176 ? 24.278 36.197 66.522 1.00 22.21 176 ILE A N 1
ATOM 2716 C CA . ILE A 1 176 ? 24.814 34.855 66.449 1.00 24.09 176 ILE A CA 1
ATOM 2717 C C . ILE A 1 176 ? 23.703 33.947 65.896 1.00 26.98 176 ILE A C 1
ATOM 2718 O O . ILE A 1 176 ? 22.510 34.183 66.161 1.00 25.02 176 ILE A O 1
ATOM 2734 N N . PHE A 1 177 ? 24.098 32.978 65.093 1.00 25.48 177 PHE A N 1
ATOM 2735 C CA . PHE A 1 177 ? 23.130 32.018 64.494 1.00 26.57 177 PHE A CA 1
ATOM 2736 C C . PHE A 1 177 ? 23.616 30.613 64.801 1.00 28.62 177 PHE A C 1
ATOM 2737 O O . PHE A 1 177 ? 24.821 30.358 64.668 1.00 27.91 177 PHE A O 1
ATOM 2754 N N . SER A 1 178 ? 22.716 29.701 65.156 1.00 24.17 178 SER A N 1
ATOM 2755 C CA . SER A 1 178 ? 23.035 28.276 65.120 1.00 22.47 178 SER A CA 1
ATOM 2756 C C . SER A 1 178 ? 22.540 27.712 63.792 1.00 31.61 178 SER A C 1
ATOM 2757 O O . SER A 1 178 ? 21.434 28.008 63.340 1.00 27.30 178 SER A O 1
ATOM 2765 N N . ILE A 1 179 ? 23.399 26.930 63.166 1.00 26.32 179 ILE A N 1
ATOM 2766 C CA . ILE A 1 179 ? 23.151 26.414 61.837 1.00 24.87 179 ILE A CA 1
ATOM 2767 C C . ILE A 1 179 ? 23.426 24.928 61.745 1.00 28.96 179 ILE A C 1
ATOM 2768 O O . ILE A 1 179 ? 24.471 24.456 62.167 1.00 29.62 179 ILE A O 1
ATOM 2784 N N . LYS A 1 180 ? 22.478 24.189 61.192 1.00 28.03 180 LYS A N 1
ATOM 2785 C CA . LYS A 1 180 ? 22.712 22.795 60.843 1.00 31.07 180 LYS A CA 1
ATOM 2786 C C . LYS A 1 180 ? 22.582 22.663 59.340 1.00 31.40 180 LYS A C 1
ATOM 2787 O O . LYS A 1 180 ? 21.711 23.267 58.732 1.00 30.66 180 LYS A O 1
ATOM 2806 N N . TYR A 1 181 ? 23.418 21.845 58.734 1.00 31.52 181 TYR A N 1
ATOM 2807 C CA A TYR A 1 181 ? 23.412 21.692 57.286 0.52 30.05 181 TYR A CA 1
ATOM 2808 C CA B TYR A 1 181 ? 23.381 21.675 57.285 0.48 30.46 181 TYR A CA 1
ATOM 2809 C C . TYR A 1 181 ? 23.649 20.227 56.882 1.00 37.79 181 TYR A C 1
ATOM 2810 O O . TYR A 1 181 ? 24.415 19.515 57.539 1.00 37.34 181 TYR A O 1
ATOM 2845 N N . GLU A 1 182 ? 23.012 19.792 55.803 1.00 39.79 182 GLU A N 1
ATOM 2846 C CA . GLU A 1 182 ? 23.304 18.446 55.268 1.00 52.34 182 GLU A CA 1
ATOM 2847 C C . GLU A 1 182 ? 22.881 18.336 53.814 1.00 59.78 182 GLU A C 1
ATOM 2848 O O . GLU A 1 182 ? 22.029 19.094 53.360 1.00 56.07 182 GLU A O 1
ATOM 2860 N N . ASP A 1 183 ? 23.453 17.377 53.093 1.00 68.75 183 ASP A N 1
ATOM 2861 C CA . ASP A 1 183 ? 23.236 17.265 51.647 1.00 79.48 183 ASP A CA 1
ATOM 2862 C C . ASP A 1 183 ? 22.141 16.261 51.292 1.00 83.46 183 ASP A C 1
ATOM 2863 O O . ASP A 1 183 ? 20.979 16.420 51.681 1.00 84.59 183 ASP A O 1
ATOM 2872 N N . MET B 1 1 ? 41.925 42.033 67.805 1.00 28.95 1 MET B N 1
ATOM 2873 C CA . MET B 1 1 ? 42.527 43.235 67.172 1.00 24.20 1 MET B CA 1
ATOM 2874 C C . MET B 1 1 ? 44.008 42.909 66.935 1.00 26.53 1 MET B C 1
ATOM 2875 O O . MET B 1 1 ? 44.576 42.009 67.561 1.00 25.86 1 MET B O 1
ATOM 2891 N N . TYR B 1 2 ? 44.634 43.651 66.052 1.00 24.12 2 TYR B N 1
ATOM 2892 C CA . TYR B 1 2 ? 46.036 43.391 65.784 1.00 26.80 2 TYR B CA 1
ATOM 2893 C C . TYR B 1 2 ? 46.910 43.627 66.996 1.00 22.42 2 TYR B C 1
ATOM 2894 O O . TYR B 1 2 ? 46.537 44.406 67.880 1.00 21.74 2 TYR B O 1
ATOM 2912 N N . GLY B 1 3 ? 48.098 43.001 66.987 1.00 22.87 3 GLY B N 1
ATOM 2913 C CA . GLY B 1 3 ? 48.977 42.971 68.156 1.00 22.41 3 GLY B CA 1
ATOM 2914 C C . GLY B 1 3 ? 49.363 44.378 68.569 1.00 24.85 3 GLY B C 1
ATOM 2915 O O . GLY B 1 3 ? 49.571 44.648 69.748 1.00 23.21 3 GLY B O 1
ATOM 2919 N N . LEU B 1 4 ? 49.422 45.302 67.600 1.00 25.12 4 LEU B N 1
ATOM 2920 C CA . LEU B 1 4 ? 49.889 46.659 67.955 1.00 25.98 4 LEU B CA 1
ATOM 2921 C C . LEU B 1 4 ? 48.987 47.237 69.090 1.00 23.10 4 LEU B C 1
ATOM 2922 O O . LEU B 1 4 ? 49.414 47.988 69.963 1.00 22.64 4 LEU B O 1
ATOM 2938 N N . VAL B 1 5 ? 47.698 46.950 69.005 1.00 23.77 5 VAL B N 1
ATOM 2939 C CA . VAL B 1 5 ? 46.775 47.470 70.034 1.00 21.31 5 VAL B CA 1
ATOM 2940 C C . VAL B 1 5 ? 47.165 46.879 71.416 1.00 21.71 5 VAL B C 1
ATOM 2941 O O . VAL B 1 5 ? 47.301 47.613 72.436 1.00 23.59 5 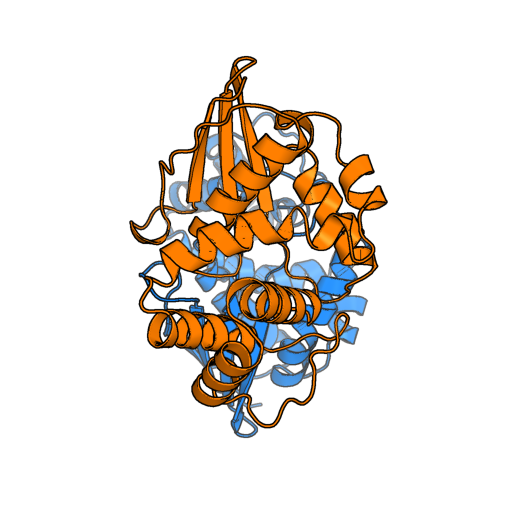VAL B O 1
ATOM 2954 N N . ASN B 1 6 ? 47.373 45.557 71.465 1.00 22.53 6 ASN B N 1
ATOM 2955 C CA . ASN B 1 6 ? 47.710 44.917 72.751 1.00 24.81 6 ASN B CA 1
ATOM 2956 C C . ASN B 1 6 ? 49.114 45.332 73.237 1.00 28.34 6 ASN B C 1
ATOM 2957 O O . ASN B 1 6 ? 49.354 45.439 74.442 1.00 24.08 6 ASN B O 1
ATOM 2968 N N . LYS B 1 7 ? 50.029 45.638 72.308 1.00 25.02 7 LYS B N 1
ATOM 2969 C CA . LYS B 1 7 ? 51.324 46.183 72.730 1.00 26.88 7 LYS B CA 1
ATOM 2970 C C . LYS B 1 7 ? 51.176 47.548 73.386 1.00 23.15 7 LYS B C 1
ATOM 2971 O O . LYS B 1 7 ? 51.875 47.850 74.343 1.00 25.79 7 LYS B O 1
ATOM 2990 N N . ALA B 1 8 ? 50.318 48.385 72.809 1.00 21.47 8 ALA B N 1
ATOM 2991 C CA . ALA B 1 8 ? 50.083 49.741 73.357 1.00 22.89 8 ALA B CA 1
ATOM 2992 C C . ALA B 1 8 ? 49.480 49.602 74.761 1.00 27.17 8 ALA B C 1
ATOM 2993 O O . ALA B 1 8 ? 49.794 50.370 75.667 1.00 25.64 8 ALA B O 1
ATOM 3000 N N . ILE B 1 9 ? 48.576 48.651 74.931 1.00 24.37 9 ILE B N 1
ATOM 3001 C CA . ILE B 1 9 ? 47.989 48.437 76.278 1.00 26.17 9 ILE B CA 1
ATOM 3002 C C . ILE B 1 9 ? 49.070 48.029 77.295 1.00 27.16 9 ILE B C 1
ATOM 3003 O O . ILE B 1 9 ? 49.205 48.605 78.375 1.00 26.81 9 ILE B O 1
ATOM 3019 N N . GLN B 1 10 ? 49.885 47.061 76.911 1.00 25.83 10 GLN B N 1
ATOM 3020 C CA . GLN B 1 10 ? 51.025 46.667 77.754 1.00 27.60 10 GLN B CA 1
ATOM 3021 C C . GLN B 1 10 ? 51.976 47.841 78.067 1.00 32.23 10 GLN B C 1
ATOM 3022 O O . GLN B 1 10 ? 52.423 48.037 79.205 1.00 29.02 10 GLN B O 1
ATOM 3036 N N . ASP B 1 11 ? 52.271 48.642 77.055 1.00 27.74 11 ASP B N 1
ATOM 3037 C CA . ASP B 1 11 ? 53.219 49.745 77.210 1.00 28.27 11 ASP B CA 1
ATOM 3038 C C . ASP B 1 11 ? 52.628 50.810 78.146 1.00 26.93 11 ASP B C 1
ATOM 3039 O O . ASP B 1 11 ? 53.320 51.319 79.030 1.00 29.12 11 ASP B O 1
ATOM 3048 N N . MET B 1 12 ? 51.345 51.127 77.970 1.00 28.23 12 MET B N 1
ATOM 3049 C CA . MET B 1 12 ? 50.745 52.185 78.786 1.00 28.58 12 MET B CA 1
ATOM 3050 C C . MET B 1 12 ? 50.742 51.721 80.256 1.00 32.98 12 MET B C 1
ATOM 3051 O O . MET B 1 12 ? 51.099 52.490 81.170 1.00 30.16 12 MET B O 1
ATOM 3065 N N . ILE B 1 13 ? 50.367 50.464 80.484 1.00 27.71 13 ILE B N 1
ATOM 3066 C CA . ILE B 1 13 ? 50.228 49.982 81.888 1.00 29.92 13 ILE B CA 1
ATOM 3067 C C . ILE B 1 13 ? 51.630 49.869 82.510 1.00 34.76 13 ILE B C 1
ATOM 3068 O O . ILE B 1 13 ? 51.869 50.223 83.655 1.00 38.07 13 ILE B O 1
ATOM 3084 N N . SER B 1 14 ? 52.567 49.370 81.724 1.00 30.83 14 SER B N 1
ATOM 3085 C CA . SER B 1 14 ? 53.957 49.167 82.174 1.00 32.92 14 SER B CA 1
ATOM 3086 C C . SER B 1 14 ? 54.610 50.485 82.489 1.00 40.03 14 SER B C 1
ATOM 3087 O O . SER B 1 14 ? 55.262 50.626 83.525 1.00 43.69 14 SER B O 1
ATOM 3095 N N . LYS B 1 15 ? 54.423 51.470 81.616 1.00 32.76 15 LYS B N 1
ATOM 3096 C CA . LYS B 1 15 ? 55.036 52.766 81.807 1.00 39.19 15 LYS B CA 1
ATOM 3097 C C . LYS B 1 15 ? 54.458 53.492 83.027 1.00 44.60 15 LYS B C 1
ATOM 3098 O O . LYS B 1 15 ? 55.207 54.059 83.847 1.00 42.33 15 LYS B O 1
ATOM 3117 N N . HIS B 1 16 ? 53.141 53.445 83.165 1.00 35.63 16 HIS B N 1
ATOM 3118 C CA . HIS B 1 16 ? 52.438 54.200 84.192 1.00 40.61 16 HIS B CA 1
ATOM 3119 C C . HIS B 1 16 ? 52.421 53.499 85.562 1.00 42.84 16 HIS B C 1
ATOM 3120 O O . HIS B 1 16 ? 52.269 54.145 86.603 1.00 42.54 16 HIS B O 1
ATOM 3134 N N . HIS B 1 17 ? 52.506 52.182 85.564 1.00 43.98 17 HIS B N 1
ATOM 3135 C CA . HIS B 1 17 ? 52.267 51.422 86.789 1.00 44.15 17 HIS B CA 1
ATOM 3136 C C . HIS B 1 17 ? 53.356 50.398 87.080 1.00 46.29 17 HIS B C 1
ATOM 3137 O O . HIS B 1 17 ? 53.322 49.748 88.117 1.00 46.07 17 HIS B O 1
ATOM 3151 N N . GLY B 1 18 ? 54.302 50.252 86.160 1.00 44.86 18 GLY B N 1
ATOM 3152 C CA . GLY B 1 18 ? 55.432 49.365 86.347 1.00 44.62 18 GLY B CA 1
ATOM 3153 C C . GLY B 1 18 ? 55.192 47.948 85.866 1.00 48.47 18 GLY B C 1
ATOM 3154 O O . GLY B 1 18 ? 54.053 47.506 85.706 1.00 41.00 18 GLY B O 1
ATOM 3158 N N . GLU B 1 19 ? 56.289 47.244 85.639 1.00 46.95 19 GLU B N 1
ATOM 3159 C CA . GLU B 1 19 ? 56.276 45.901 85.075 1.00 54.25 19 GLU B CA 1
ATOM 3160 C C . GLU B 1 19 ? 55.532 44.891 85.923 1.00 49.76 19 GLU B C 1
ATOM 3161 O O . GLU B 1 19 ? 54.914 43.968 85.395 1.00 50.14 19 GLU B O 1
ATOM 3173 N N . ASP B 1 20 ? 55.624 45.019 87.244 1.00 53.79 20 ASP B N 1
ATOM 3174 C CA . ASP B 1 20 ? 55.001 44.047 88.125 1.00 53.19 20 ASP B CA 1
ATOM 3175 C C . ASP B 1 20 ? 53.492 44.107 88.002 1.00 45.46 20 ASP B C 1
ATOM 3176 O O . ASP B 1 20 ? 52.779 43.085 88.005 1.00 44.76 20 ASP B O 1
ATOM 3185 N N . THR B 1 21 ? 52.988 45.320 87.955 1.00 46.01 21 THR B N 1
ATOM 3186 C CA . THR B 1 21 ? 51.544 45.512 87.824 1.00 45.11 21 THR B CA 1
ATOM 3187 C C . THR B 1 21 ? 51.081 44.995 86.439 1.00 44.62 21 THR B C 1
ATOM 3188 O O . THR B 1 21 ? 50.029 44.349 86.322 1.00 38.44 21 THR B O 1
ATOM 3199 N N . TRP B 1 22 ? 51.878 45.259 85.411 1.00 43.47 22 TRP B N 1
ATOM 3200 C CA . TRP B 1 22 ? 51.579 44.688 84.091 1.00 43.44 22 TRP B CA 1
ATOM 3201 C C . TRP B 1 22 ? 51.458 43.151 84.176 1.00 38.93 22 TRP B C 1
ATOM 3202 O O . TRP B 1 22 ? 50.463 42.602 83.728 1.00 40.54 22 TRP B O 1
ATOM 3223 N N . GLU B 1 23 ? 52.408 42.464 84.818 1.00 40.23 23 GLU B N 1
ATOM 3224 C CA . GLU B 1 23 ? 52.350 41.003 84.865 1.00 46.23 23 GLU B CA 1
ATOM 3225 C C . GLU B 1 23 ? 51.143 40.502 85.644 1.00 43.15 23 GLU B C 1
ATOM 3226 O O . GLU B 1 23 ? 50.559 39.488 85.275 1.00 44.45 23 GLU B O 1
ATOM 3238 N N . ALA B 1 24 ? 50.772 41.187 86.732 1.00 45.07 24 ALA B N 1
ATOM 3239 C CA . ALA B 1 24 ? 49.584 40.833 87.485 1.00 46.80 24 ALA B CA 1
ATOM 3240 C C . ALA B 1 24 ? 48.373 40.856 86.580 1.00 45.48 24 ALA B C 1
ATOM 3241 O O . ALA B 1 24 ? 47.520 39.959 86.595 1.00 43.40 24 ALA B O 1
ATOM 3248 N N . ILE B 1 25 ? 48.291 41.918 85.790 1.00 39.99 25 ILE B N 1
ATOM 3249 C CA . ILE B 1 25 ? 47.144 42.124 84.929 1.00 41.00 25 ILE B CA 1
ATOM 3250 C C . ILE B 1 25 ? 47.153 41.038 83.847 1.00 41.30 25 ILE B C 1
ATOM 3251 O O . ILE B 1 25 ? 46.121 40.440 83.583 1.00 37.64 25 ILE B O 1
ATOM 3267 N N . LYS B 1 26 ? 48.324 40.794 83.240 1.00 37.71 26 LYS B N 1
ATOM 3268 C CA . LYS B 1 26 ? 48.432 39.824 82.171 1.00 35.02 26 LYS B CA 1
ATOM 3269 C C . LYS B 1 26 ? 48.028 38.424 82.690 1.00 41.97 26 LYS B C 1
ATOM 3270 O O . LYS B 1 26 ? 47.284 37.685 82.032 1.00 40.08 26 LYS B O 1
ATOM 3289 N N . GLN B 1 27 ? 48.513 38.074 83.883 1.00 40.58 27 GLN B N 1
ATOM 3290 C CA . GLN B 1 27 ? 48.172 36.794 84.481 1.00 46.39 27 GLN B CA 1
ATOM 3291 C C . GLN B 1 27 ? 46.685 36.711 84.744 1.00 46.76 27 GLN B C 1
ATOM 3292 O O . GLN B 1 27 ? 46.063 35.713 84.404 1.00 46.14 27 GLN B O 1
ATOM 3306 N N . LYS B 1 28 ? 46.102 37.776 85.306 1.00 44.85 28 LYS B N 1
ATOM 3307 C CA . LYS B 1 28 ? 44.674 37.782 85.621 1.00 43.91 28 LYS B CA 1
ATOM 3308 C C . LYS B 1 28 ? 43.803 37.673 84.358 1.00 51.18 28 LYS B C 1
ATOM 3309 O O . LYS B 1 28 ? 42.738 37.087 84.389 1.00 46.68 28 LYS B O 1
ATOM 3328 N N . ALA B 1 29 ? 44.279 38.230 83.242 1.00 42.71 29 ALA B N 1
ATOM 3329 C CA . ALA B 1 29 ? 43.558 38.178 81.976 1.00 41.87 29 ALA B CA 1
ATOM 3330 C C . ALA B 1 29 ? 43.644 36.779 81.352 1.00 45.22 29 ALA B C 1
ATOM 3331 O O . ALA B 1 29 ? 43.008 36.515 80.332 1.00 46.79 29 ALA B O 1
ATOM 3338 N N . GLY B 1 30 ? 44.439 35.903 81.947 1.00 42.02 30 GLY B N 1
ATOM 3339 C CA . GLY B 1 30 ? 44.623 34.564 81.416 1.00 48.91 30 GLY B CA 1
ATOM 3340 C C . GLY B 1 30 ? 45.622 34.461 80.274 1.00 49.87 30 GLY B C 1
ATOM 3341 O O . GLY B 1 30 ? 45.577 33.507 79.488 1.00 51.21 30 GLY B O 1
ATOM 3345 N N . LEU B 1 31 ? 46.559 35.411 80.202 1.00 48.05 31 LEU B N 1
ATOM 3346 C CA . LEU B 1 31 ? 47.522 35.479 79.100 1.00 44.15 31 LEU B CA 1
ATOM 3347 C C . LEU B 1 31 ? 48.970 35.257 79.554 1.00 49.44 31 LEU B C 1
ATOM 3348 O O . LEU B 1 31 ? 49.918 35.655 78.878 1.00 46.22 31 LEU B O 1
ATOM 3364 N N . GLU B 1 32 ? 49.155 34.574 80.680 1.00 47.68 32 GLU B N 1
ATOM 3365 C CA . GLU B 1 32 ? 50.503 34.397 81.229 1.00 46.10 32 GLU B CA 1
ATOM 3366 C C . GLU B 1 32 ? 51.444 33.754 80.209 1.00 51.87 32 GLU B C 1
ATOM 3367 O O . GLU B 1 32 ? 52.667 33.961 80.242 1.00 51.18 32 GLU B O 1
ATOM 3379 N N . ASP B 1 33 ? 50.873 32.960 79.309 1.00 48.09 33 ASP B N 1
ATOM 3380 C CA . ASP B 1 33 ? 51.670 32.190 78.365 1.00 56.05 33 ASP B CA 1
ATOM 3381 C C . ASP B 1 33 ? 52.202 33.046 77.228 1.00 55.07 33 ASP B C 1
ATOM 3382 O O . ASP B 1 33 ? 53.272 32.756 76.676 1.00 56.33 33 ASP B O 1
ATOM 3391 N N . ILE B 1 34 ? 51.469 34.096 76.867 1.00 53.77 34 ILE B N 1
ATOM 3392 C CA . ILE B 1 34 ? 51.930 34.984 75.826 1.00 44.03 34 ILE B CA 1
ATOM 3393 C C . ILE B 1 34 ? 53.177 35.730 76.271 1.00 45.58 34 ILE B C 1
ATOM 3394 O O . ILE B 1 34 ? 53.098 36.650 77.059 1.00 49.13 34 ILE B O 1
ATOM 3410 N N . ASP B 1 35 ? 54.338 35.349 75.745 1.00 48.30 35 ASP B N 1
ATOM 3411 C CA . ASP B 1 35 ? 55.577 36.031 76.102 1.00 46.72 35 ASP B CA 1
ATOM 3412 C C . ASP B 1 35 ? 55.634 37.476 75.657 1.00 49.58 35 ASP B C 1
ATOM 3413 O O . ASP B 1 35 ? 56.096 38.340 76.399 1.00 52.17 35 ASP B O 1
ATOM 3422 N N . PHE B 1 36 ? 55.204 37.739 74.422 1.00 40.47 36 PHE B N 1
ATOM 3423 C CA . PHE B 1 36 ? 55.085 39.109 73.916 1.00 34.43 36 PHE B CA 1
ATOM 3424 C C . PHE B 1 36 ? 54.005 39.131 72.804 1.00 31.64 36 PHE B C 1
ATOM 3425 O O . PHE B 1 36 ? 53.699 38.103 72.194 1.00 32.69 36 PHE B O 1
ATOM 3442 N N . PHE B 1 37 ? 53.468 40.313 72.525 1.00 30.51 37 PHE B N 1
ATOM 3443 C CA . PHE B 1 37 ? 52.509 40.482 71.448 1.00 27.71 37 PHE B CA 1
ATOM 3444 C C . PHE B 1 37 ? 53.284 40.821 70.173 1.00 33.48 37 PHE B C 1
ATOM 3445 O O . PHE B 1 37 ? 54.285 41.539 70.210 1.00 31.18 37 PHE B O 1
ATOM 3462 N N . VAL B 1 38 ? 52.750 40.374 69.047 1.00 26.41 38 VAL B N 1
ATOM 3463 C CA . VAL B 1 38 ? 53.400 40.591 67.765 1.00 26.26 38 VAL B CA 1
ATOM 3464 C C . VAL B 1 38 ? 52.578 41.621 67.050 1.00 24.96 38 VAL B C 1
ATOM 3465 O O . VAL B 1 38 ? 51.406 41.404 66.747 1.00 26.90 38 VAL B O 1
ATOM 3478 N N . GLY B 1 39 ? 53.177 42.779 66.813 1.00 28.17 39 GLY B N 1
ATOM 3479 C CA . GLY B 1 39 ? 52.406 43.950 66.414 1.00 22.70 39 GLY B CA 1
ATOM 3480 C C . GLY B 1 39 ? 51.565 43.754 65.162 1.00 23.88 39 GLY B C 1
ATOM 3481 O O . GLY B 1 39 ? 50.450 44.287 65.094 1.00 23.11 39 GLY B O 1
ATOM 3485 N N . MET B 1 40 ? 52.083 43.002 64.181 1.00 25.23 40 MET B N 1
ATOM 3486 C CA . MET B 1 40 ? 51.410 42.897 62.900 1.00 25.61 40 MET B CA 1
ATOM 3487 C C . MET B 1 40 ? 50.642 41.603 62.782 1.00 32.31 40 MET B C 1
ATOM 3488 O O . MET B 1 40 ? 50.261 41.204 61.698 1.00 32.24 40 MET B O 1
ATOM 3502 N N . GLU B 1 41 ? 50.417 40.952 63.918 1.00 26.87 41 GLU B N 1
ATOM 3503 C CA . GLU B 1 41 ? 49.684 39.706 63.943 1.00 31.19 41 GLU B CA 1
ATOM 3504 C C . GLU B 1 41 ? 48.269 39.951 64.517 1.00 27.81 41 GLU B C 1
ATOM 3505 O O . GLU B 1 41 ? 48.093 40.707 65.487 1.00 23.33 41 GLU B O 1
ATOM 3517 N N . ALA B 1 42 ? 47.280 39.294 63.949 1.00 30.88 42 ALA B N 1
ATOM 3518 C CA . ALA B 1 42 ? 45.898 39.432 64.454 1.00 34.34 42 ALA B CA 1
ATOM 3519 C C . ALA B 1 42 ? 45.679 38.543 65.676 1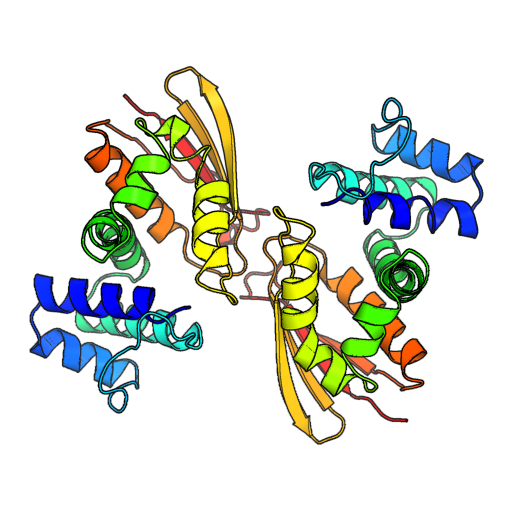.00 28.87 42 ALA B C 1
ATOM 3520 O O . ALA B 1 42 ? 46.171 37.413 65.693 1.00 31.49 42 ALA B O 1
ATOM 3527 N N . TYR B 1 43 ? 44.991 39.077 66.709 1.00 26.08 43 TYR B N 1
ATOM 3528 C CA . TYR B 1 43 ? 44.627 38.338 67.930 1.00 29.67 43 TYR B CA 1
ATOM 3529 C C . TYR B 1 43 ? 43.107 38.358 68.069 1.00 26.56 43 TYR B C 1
ATOM 3530 O O . TYR B 1 43 ? 42.464 39.269 67.599 1.00 25.07 43 TYR B O 1
ATOM 3548 N N . SER B 1 44 ? 42.537 37.372 68.757 1.00 28.39 44 SER B N 1
ATOM 3549 C CA . SER B 1 44 ? 41.125 37.468 69.069 1.00 28.22 44 SER B CA 1
ATOM 3550 C C . SER B 1 44 ? 40.874 38.743 69.857 1.00 31.13 44 SER B C 1
ATOM 3551 O O . SER B 1 44 ? 41.659 39.095 70.742 1.00 30.54 44 SER B O 1
ATOM 3559 N N . ASP B 1 45 ? 39.757 39.426 69.557 1.00 30.27 45 ASP B N 1
ATOM 3560 C CA . ASP B 1 45 ? 39.360 40.610 70.312 1.00 27.10 45 ASP B CA 1
ATOM 3561 C C . ASP B 1 45 ? 39.247 40.287 71.815 1.00 28.25 45 ASP B C 1
ATOM 3562 O O . ASP B 1 45 ? 39.455 41.165 72.656 1.00 29.51 45 ASP B O 1
ATOM 3571 N N . ASP B 1 46 ? 38.938 39.027 72.160 1.00 25.78 46 ASP B N 1
ATOM 3572 C CA . ASP B 1 46 ? 38.861 38.630 73.571 1.00 33.79 46 ASP B CA 1
ATOM 3573 C C . ASP B 1 46 ? 40.150 38.986 74.319 1.00 27.88 46 ASP B C 1
ATOM 3574 O O . ASP B 1 46 ? 40.133 39.282 75.509 1.00 30.59 46 ASP B O 1
ATOM 3583 N N . VAL B 1 47 ? 41.277 38.891 73.631 1.00 28.24 47 VAL B N 1
ATOM 3584 C CA . VAL B 1 47 ? 42.552 39.136 74.313 1.00 31.08 47 VAL B CA 1
ATOM 3585 C C . VAL B 1 47 ? 42.525 40.561 74.872 1.00 28.70 47 VAL B C 1
ATOM 3586 O O . VAL B 1 47 ? 42.832 40.812 76.041 1.00 28.59 47 VAL B O 1
ATOM 3599 N N . THR B 1 48 ? 42.087 41.491 74.024 1.00 28.62 48 THR B N 1
ATOM 3600 C CA . THR B 1 48 ? 42.057 42.905 74.395 1.00 26.29 48 THR B CA 1
ATOM 3601 C C . THR B 1 48 ? 41.029 43.109 75.533 1.00 27.61 48 THR B C 1
ATOM 3602 O O . THR B 1 48 ? 41.343 43.702 76.555 1.00 28.49 48 THR B O 1
ATOM 3613 N N . TYR B 1 49 ? 39.791 42.617 75.345 1.00 26.06 49 TYR B N 1
ATOM 3614 C CA . TYR B 1 49 ? 38.762 42.868 76.357 1.00 28.71 49 TYR B CA 1
ATOM 3615 C C . TYR B 1 49 ? 39.168 42.259 77.712 1.00 31.01 49 TYR B C 1
ATOM 3616 O O . TYR B 1 49 ? 38.923 42.829 78.772 1.00 33.36 49 TYR B O 1
ATOM 3634 N N . HIS B 1 50 ? 39.805 41.086 77.675 1.00 27.60 50 HIS B N 1
ATOM 3635 C CA . HIS B 1 50 ? 40.253 40.448 78.906 1.00 30.00 50 HIS B CA 1
ATOM 3636 C C . HIS B 1 50 ? 41.366 41.225 79.594 1.00 31.43 50 HIS B C 1
ATOM 3637 O O . HIS B 1 50 ? 41.399 41.282 80.815 1.00 31.15 50 HIS B O 1
ATOM 3651 N N . LEU B 1 51 ? 42.300 41.800 78.841 1.00 29.27 51 LEU B N 1
ATOM 3652 C CA . LEU B 1 51 ? 43.309 42.658 79.452 1.00 26.77 51 LEU B CA 1
ATOM 3653 C C . LEU B 1 51 ? 42.656 43.858 80.145 1.00 25.32 51 LEU B C 1
ATOM 3654 O O . LEU B 1 51 ? 43.062 44.257 81.240 1.00 29.59 51 LEU B O 1
ATOM 3670 N N . VAL B 1 52 ? 41.689 44.473 79.471 1.00 28.72 52 VAL B N 1
ATOM 3671 C CA . VAL B 1 52 ? 41.067 45.666 80.011 1.00 30.16 52 VAL B CA 1
ATOM 3672 C C . VAL B 1 52 ? 40.232 45.314 81.275 1.00 36.23 52 VAL B C 1
ATOM 3673 O O . VAL B 1 52 ? 40.262 46.047 82.255 1.00 28.42 52 VAL B O 1
ATOM 3686 N N . GLY B 1 53 ? 39.534 44.187 81.268 1.00 29.23 53 GLY B N 1
ATOM 3687 C CA . GLY B 1 53 ? 38.772 43.771 82.450 1.00 32.51 53 GLY B CA 1
ATOM 3688 C C . GLY B 1 53 ? 39.749 43.521 83.605 1.00 35.24 53 GLY B C 1
ATOM 3689 O O . GLY B 1 53 ? 39.514 43.893 84.745 1.00 34.75 53 GLY B O 1
ATOM 3693 N N . ALA B 1 54 ? 40.881 42.893 83.304 1.00 30.07 54 ALA B N 1
ATOM 3694 C CA . ALA B 1 54 ? 41.855 42.591 84.332 1.00 34.30 54 ALA B CA 1
ATOM 3695 C C . ALA B 1 54 ? 42.480 43.873 84.863 1.00 32.17 54 ALA B C 1
ATOM 3696 O O . ALA B 1 54 ? 42.646 44.020 86.076 1.00 34.62 54 ALA B O 1
ATOM 3703 N N . ALA B 1 55 ? 42.778 44.825 83.989 1.00 32.09 55 ALA B N 1
ATOM 3704 C CA . ALA B 1 55 ? 43.381 46.093 84.423 1.00 30.71 55 ALA B CA 1
ATOM 3705 C C . ALA B 1 55 ? 42.386 46.875 85.318 1.00 36.58 55 ALA B C 1
ATOM 3706 O O . ALA B 1 55 ? 42.734 47.490 86.347 1.00 34.72 55 ALA B O 1
ATOM 3713 N N . SER B 1 56 ? 41.131 46.851 84.918 1.00 30.23 56 SER B N 1
ATOM 3714 C CA . SER B 1 56 ? 40.085 47.512 85.709 1.00 34.21 56 SER B CA 1
ATOM 3715 C C . SER B 1 56 ? 40.139 46.950 87.147 1.00 37.79 56 SER B C 1
ATOM 3716 O O . SER B 1 56 ? 40.096 47.676 88.128 1.00 35.18 56 SER B O 1
ATOM 3724 N N . GLU B 1 57 ? 40.218 45.638 87.248 1.00 35.73 57 GLU B N 1
ATOM 3725 C CA . GLU B 1 57 ? 40.156 44.972 88.552 1.00 42.07 57 GLU B CA 1
ATOM 3726 C C . GLU B 1 57 ? 41.431 45.264 89.347 1.00 45.55 57 GLU B C 1
ATOM 3727 O O . GLU B 1 57 ? 41.373 45.717 90.472 1.00 44.37 57 GLU B O 1
ATOM 3739 N N . VAL B 1 58 ? 42.599 45.051 88.749 1.00 38.11 58 VAL B N 1
ATOM 3740 C CA . VAL B 1 58 ? 43.864 45.267 89.445 1.00 39.85 58 VAL B CA 1
ATOM 3741 C C . VAL B 1 58 ? 44.074 46.741 89.837 1.00 41.25 58 VAL B C 1
ATOM 3742 O O . VAL B 1 58 ? 44.558 47.040 90.917 1.00 37.86 58 VAL B O 1
ATOM 3755 N N . LEU B 1 59 ? 43.701 47.665 88.956 1.00 41.00 59 LEU B N 1
ATOM 3756 C CA . LEU B 1 59 ? 43.958 49.093 89.167 1.00 39.49 59 LEU B CA 1
ATOM 3757 C C . LEU B 1 59 ? 42.816 49.776 89.953 1.00 43.20 59 LEU B C 1
ATOM 3758 O O . LEU B 1 59 ? 42.942 50.930 90.349 1.00 40.26 59 LEU B O 1
ATOM 3774 N N . GLY B 1 60 ? 41.692 49.087 90.114 1.00 42.64 60 GLY B N 1
ATOM 3775 C CA . GLY B 1 60 ? 40.521 49.664 90.769 1.00 44.35 60 GLY B CA 1
ATOM 3776 C C . GLY B 1 60 ? 39.919 50.867 90.043 1.00 46.11 60 GLY B C 1
ATOM 3777 O O . GLY B 1 60 ? 39.578 51.853 90.675 1.00 43.88 60 GLY B O 1
ATOM 3781 N N . LYS B 1 61 ? 39.805 50.799 88.719 1.00 35.04 61 LYS B N 1
ATOM 3782 C CA . LYS B 1 61 ? 39.218 51.879 87.911 1.00 39.73 61 LYS B CA 1
ATOM 3783 C C . LYS B 1 61 ? 38.183 51.204 87.051 1.00 35.57 61 LYS B C 1
ATOM 3784 O O . LYS B 1 61 ? 38.424 50.079 86.581 1.00 36.23 61 LYS B O 1
ATOM 3803 N N . PRO B 1 62 ? 37.050 51.872 86.809 1.00 29.79 62 PRO B N 1
ATOM 3804 C CA . PRO B 1 62 ? 36.115 51.321 85.822 1.00 30.94 62 PRO B CA 1
ATOM 3805 C C . PRO B 1 62 ? 36.814 51.143 84.470 1.00 27.14 62 PRO B C 1
ATOM 3806 O O . PRO B 1 62 ? 37.606 52.029 84.050 1.00 27.90 62 PRO B O 1
ATOM 3817 N N . ALA B 1 63 ? 36.471 50.077 83.748 1.00 27.53 63 ALA B N 1
ATOM 3818 C CA . ALA B 1 63 ? 37.065 49.847 82.423 1.00 28.56 63 ALA B CA 1
ATOM 3819 C C . ALA B 1 63 ? 36.841 51.050 81.511 1.00 28.01 63 ALA B C 1
ATOM 3820 O O . ALA B 1 63 ? 37.708 51.419 80.722 1.00 25.50 63 ALA B O 1
ATOM 3827 N N . GLU B 1 64 ? 35.658 51.661 81.605 1.00 26.07 64 GLU B N 1
ATOM 3828 C CA . GLU B 1 64 ? 35.337 52.818 80.740 1.00 25.41 64 GLU B CA 1
ATOM 3829 C C . GLU B 1 64 ? 36.288 53.969 81.012 1.00 26.83 64 GLU B C 1
ATOM 3830 O O . GLU B 1 64 ? 36.690 54.719 80.120 1.00 23.48 64 GLU B O 1
ATOM 3842 N N . GLU B 1 65 ? 36.614 54.174 82.278 1.00 26.79 65 GLU B N 1
ATOM 3843 C CA . GLU B 1 65 ? 37.556 55.222 82.626 1.00 26.36 65 GLU B CA 1
ATOM 3844 C C . GLU B 1 65 ? 38.934 54.928 82.033 1.00 27.70 65 GLU B C 1
ATOM 3845 O O . GLU B 1 65 ? 39.579 55.816 81.436 1.00 25.66 65 GLU B O 1
ATOM 3857 N N . TRP B 1 66 ? 39.367 53.673 82.183 1.00 24.63 66 TRP B N 1
ATOM 3858 C CA . TRP B 1 66 ? 40.673 53.213 81.636 1.00 22.64 66 TRP B CA 1
ATOM 3859 C C . TRP B 1 66 ? 40.662 53.377 80.114 1.00 21.72 66 TRP B C 1
ATOM 3860 O O . TRP B 1 66 ? 41.667 53.821 79.527 1.00 24.47 66 TRP B O 1
ATOM 3881 N N . TRP B 1 67 ? 39.539 53.078 79.459 1.00 23.22 67 TRP B N 1
ATOM 3882 C CA . TRP B 1 67 ? 39.496 53.202 77.979 1.00 25.06 67 TRP B CA 1
ATOM 3883 C C . TRP B 1 67 ? 39.751 54.653 77.537 1.00 24.11 67 TRP B C 1
ATOM 3884 O O . TRP B 1 67 ? 40.366 54.890 76.504 1.00 21.88 67 TRP B O 1
ATOM 3905 N N . ILE B 1 68 ? 39.240 55.628 78.307 1.00 23.95 68 ILE B N 1
ATOM 3906 C CA . ILE B 1 68 ? 39.500 57.045 77.969 1.00 21.82 68 ILE B CA 1
ATOM 3907 C C . ILE B 1 68 ? 40.996 57.307 77.972 1.00 24.03 68 ILE B C 1
ATOM 3908 O O . ILE B 1 68 ? 41.521 57.913 77.047 1.00 21.87 68 ILE B O 1
ATOM 3924 N N . ALA B 1 69 ? 41.678 56.873 79.032 1.00 22.27 69 ALA B N 1
ATOM 3925 C CA . ALA B 1 69 ? 43.131 57.046 79.118 1.00 22.85 69 ALA B CA 1
ATOM 3926 C C . ALA B 1 69 ? 43.841 56.332 77.957 1.00 21.25 69 ALA B C 1
ATOM 3927 O O . ALA B 1 69 ? 44.796 56.853 77.383 1.00 22.90 69 ALA B O 1
ATOM 3934 N N . PHE B 1 70 ? 43.391 55.121 77.649 1.00 23.78 70 PHE B N 1
ATOM 3935 C CA . PHE B 1 70 ? 44.051 54.381 76.543 1.00 22.74 70 PHE B CA 1
ATOM 3936 C C . PHE B 1 70 ? 43.882 55.132 75.207 1.00 22.29 70 PHE B C 1
ATOM 3937 O O . PHE B 1 70 ? 44.810 55.244 74.420 1.00 22.26 70 PHE B O 1
ATOM 3954 N N . GLY B 1 71 ? 42.687 55.647 74.960 1.00 23.27 71 GLY B N 1
ATOM 3955 C CA . GLY B 1 71 ? 42.429 56.374 73.750 1.00 23.78 71 GLY B CA 1
ATOM 3956 C C . GLY B 1 71 ? 43.349 57.593 73.624 1.00 23.27 71 GLY B C 1
ATOM 3957 O O . GLY B 1 71 ? 43.876 57.861 72.569 1.00 23.73 71 GLY B O 1
ATOM 3961 N N . GLU B 1 72 ? 43.527 58.342 74.700 1.00 21.44 72 GLU B N 1
ATOM 3962 C CA . GLU B 1 72 ? 44.511 59.463 74.656 1.00 23.80 72 GLU B CA 1
ATOM 3963 C C . GLU B 1 72 ? 45.915 58.926 74.336 1.00 24.51 72 GLU B C 1
ATOM 3964 O O . GLU B 1 72 ? 46.636 59.476 73.523 1.00 24.39 72 GLU B O 1
ATOM 3976 N N . TYR B 1 73 ? 46.274 57.840 74.988 1.00 22.26 73 TYR B N 1
ATOM 3977 C CA . TYR B 1 73 ? 47.610 57.278 74.836 1.00 24.99 73 TYR B CA 1
ATOM 3978 C C . TYR B 1 73 ? 47.901 56.841 73.398 1.00 23.10 73 TYR B C 1
ATOM 3979 O O . TYR B 1 73 ? 49.010 57.002 72.918 1.00 22.68 73 TYR B O 1
ATOM 3997 N N . TRP B 1 74 ? 46.879 56.342 72.715 1.00 24.74 74 TRP B N 1
ATOM 3998 C CA . TRP B 1 74 ? 47.069 55.759 71.373 1.00 19.78 74 TRP B CA 1
ATOM 3999 C C . TRP B 1 74 ? 47.537 56.819 70.409 1.00 22.18 74 TRP B C 1
ATOM 4000 O O . TRP B 1 74 ? 48.304 56.548 69.454 1.00 23.80 74 TRP B O 1
ATOM 4021 N N . VAL B 1 75 ? 47.085 58.062 70.631 1.00 21.64 75 VAL B N 1
ATOM 4022 C CA . VAL B 1 75 ? 47.499 59.152 69.719 1.00 23.63 75 VAL B CA 1
ATOM 4023 C C . VAL B 1 75 ? 49.029 59.399 69.761 1.00 25.23 75 VAL B C 1
ATOM 4024 O O . VAL B 1 75 ? 49.665 59.620 68.716 1.00 25.77 75 VAL B O 1
ATOM 4037 N N . THR B 1 76 ? 49.627 59.319 70.951 1.00 27.00 76 THR B N 1
ATOM 4038 C CA A THR B 1 76 ? 51.088 59.468 71.117 0.48 25.60 76 THR B CA 1
ATOM 4039 C CA B THR B 1 76 ? 51.081 59.500 71.052 0.52 25.42 76 THR B CA 1
ATOM 4040 C C . THR B 1 76 ? 51.807 58.186 70.717 1.00 27.92 76 THR B C 1
ATOM 4041 O O . THR B 1 76 ? 52.872 58.198 70.083 1.00 26.37 76 THR B O 1
ATOM 4062 N N . TYR B 1 77 ? 51.231 57.059 71.132 1.00 25.56 77 TYR B N 1
ATOM 4063 C CA . TYR B 1 77 ? 51.844 55.763 70.879 1.00 26.12 77 TYR B CA 1
ATOM 4064 C C . TYR B 1 77 ? 52.051 55.545 69.364 1.00 25.15 77 TYR B C 1
ATOM 4065 O O . TYR B 1 77 ? 53.155 55.222 68.913 1.00 28.17 77 TYR B O 1
ATOM 4083 N N . THR B 1 78 ? 50.979 55.698 68.588 1.00 23.75 78 THR B N 1
ATOM 4084 C CA . THR B 1 78 ? 51.090 55.458 67.164 1.00 23.05 78 THR B CA 1
ATOM 4085 C C . THR B 1 78 ? 52.139 56.431 66.583 1.00 26.23 78 THR B C 1
ATOM 4086 O O . THR B 1 78 ? 52.917 56.027 65.729 1.00 27.15 78 THR B O 1
ATOM 4097 N N . SER B 1 79 ? 52.145 57.691 67.025 1.00 27.10 79 SER B N 1
ATOM 4098 C CA . SER B 1 79 ? 53.136 58.633 66.494 1.00 28.50 79 SER B CA 1
ATOM 4099 C C . SER B 1 79 ? 54.571 58.176 66.716 1.00 30.70 79 SER B C 1
ATOM 4100 O O . SER B 1 79 ? 55.461 58.526 65.921 1.00 36.01 79 SER B O 1
ATOM 4108 N N . GLU B 1 80 ? 54.809 57.415 67.774 1.00 27.90 80 GLU B N 1
ATOM 4109 C CA . GLU B 1 80 ? 56.187 57.106 68.217 1.00 32.17 80 GLU B CA 1
ATOM 4110 C C . GLU B 1 80 ? 56.600 55.710 67.814 1.00 36.30 80 GLU B C 1
ATOM 4111 O O . GLU B 1 80 ? 57.762 55.335 67.916 1.00 35.63 80 GLU B O 1
ATOM 4123 N N . GLU B 1 81 ? 55.669 54.930 67.307 1.00 27.83 81 GLU B N 1
ATOM 4124 C CA . GLU B 1 81 ? 55.980 53.521 67.055 1.00 28.90 81 GLU B CA 1
ATOM 4125 C C . GLU B 1 81 ? 55.837 53.144 65.593 1.00 28.74 81 GLU B C 1
ATOM 4126 O O . GLU B 1 81 ? 55.486 52.020 65.276 1.00 31.49 81 GLU B O 1
ATOM 4138 N N . GLY B 1 82 ? 56.004 54.130 64.711 1.00 27.13 82 GLY B N 1
ATOM 4139 C CA . GLY B 1 82 ? 56.142 53.870 63.292 1.00 28.56 82 GLY B CA 1
ATOM 4140 C C . GLY B 1 82 ? 55.039 54.496 62.452 1.00 30.25 82 GLY B C 1
ATOM 4141 O O . GLY B 1 82 ? 55.004 54.256 61.249 1.00 28.22 82 GLY B O 1
ATOM 4145 N N . TYR B 1 83 ? 54.125 55.277 63.064 1.00 21.48 83 TYR B N 1
ATOM 4146 C CA . TYR B 1 83 ? 53.016 55.842 62.271 1.00 22.21 83 TYR B CA 1
ATOM 4147 C C . TYR B 1 83 ? 52.965 57.376 62.341 1.00 25.88 83 TYR B C 1
ATOM 4148 O O . TYR B 1 83 ? 51.938 57.946 62.079 1.00 23.18 83 TYR B O 1
ATOM 4166 N N . GLY B 1 84 ? 54.074 58.007 62.717 1.00 20.23 84 GLY B N 1
ATOM 4167 C CA . GLY B 1 84 ? 54.136 59.465 62.839 1.00 23.95 84 GLY B CA 1
ATOM 4168 C C . GLY B 1 84 ? 53.850 60.182 61.511 1.00 28.30 84 GLY B C 1
ATOM 4169 O O . GLY B 1 84 ? 53.100 61.168 61.464 1.00 24.44 84 GLY B O 1
ATOM 4173 N N . GLU B 1 85 ? 54.414 59.696 60.397 1.00 25.69 85 GLU B N 1
ATOM 4174 C CA . GLU B 1 85 ? 54.141 60.397 59.117 1.00 22.62 85 GLU B CA 1
ATOM 4175 C C . GLU B 1 85 ? 52.733 60.171 58.662 1.00 26.38 85 GLU B C 1
ATOM 4176 O O . GLU B 1 85 ? 52.081 61.084 58.152 1.00 23.95 85 GLU B O 1
ATOM 4188 N N . LEU B 1 86 ? 52.249 58.953 58.847 1.00 23.11 86 LEU B N 1
ATOM 4189 C CA . LEU B 1 86 ? 50.868 58.644 58.487 1.00 24.48 86 LEU B CA 1
ATOM 4190 C C . LEU B 1 86 ? 49.932 59.592 59.252 1.00 25.41 86 LEU B C 1
ATOM 4191 O O . LEU B 1 86 ? 48.978 60.145 58.681 1.00 22.74 86 LEU B O 1
ATOM 4207 N N . LEU B 1 87 ? 50.230 59.809 60.533 1.00 25.14 87 LEU B N 1
ATOM 4208 C CA . LEU B 1 87 ? 49.326 60.682 61.347 1.00 24.58 87 LEU B CA 1
ATOM 4209 C C . LEU B 1 87 ? 49.418 62.101 60.823 1.00 28.64 87 LEU B C 1
ATOM 4210 O O . LEU B 1 87 ? 48.417 62.805 60.626 1.00 28.50 87 LEU B O 1
ATOM 4226 N N . ALA B 1 88 ? 50.640 62.539 60.614 1.00 25.03 88 ALA B N 1
ATOM 4227 C CA . ALA B 1 88 ? 50.852 63.876 60.034 1.00 29.40 88 ALA B CA 1
ATOM 4228 C C . ALA B 1 88 ? 50.101 64.041 58.711 1.00 33.13 88 ALA B C 1
ATOM 4229 O O . ALA B 1 88 ? 49.522 65.093 58.448 1.00 31.91 88 ALA B O 1
ATOM 4236 N N . SER B 1 89 ? 50.061 63.007 57.888 1.00 24.10 89 SER B N 1
ATOM 4237 C CA . SER B 1 89 ? 49.464 63.149 56.558 1.00 27.75 89 SER B CA 1
ATOM 4238 C C . SER B 1 89 ? 47.951 63.342 56.658 1.00 30.77 89 SER B C 1
ATOM 4239 O O . SER B 1 89 ? 47.276 63.732 55.680 1.00 26.84 89 SER B O 1
ATOM 4247 N N . ALA B 1 90 ? 47.387 63.002 57.813 1.00 24.78 90 ALA B N 1
ATOM 4248 C CA . ALA B 1 90 ? 45.915 63.048 57.931 1.00 24.94 90 ALA B CA 1
ATOM 4249 C C . ALA B 1 90 ? 45.459 64.445 58.355 1.00 29.89 90 ALA B C 1
ATOM 4250 O O . ALA B 1 90 ? 44.266 64.715 58.480 1.00 30.14 90 ALA B O 1
ATOM 4257 N N . GLY B 1 91 ? 46.391 65.341 58.574 1.00 28.37 91 GLY B N 1
ATOM 4258 C CA . GLY B 1 91 ? 45.992 66.732 58.600 1.00 32.57 91 GLY B CA 1
ATOM 4259 C C . GLY B 1 91 ? 46.562 67.572 59.697 1.00 31.73 91 GLY B C 1
ATOM 4260 O O . GLY B 1 91 ? 47.292 67.090 60.591 1.00 29.02 91 GLY B O 1
ATOM 4264 N N . ASP B 1 92 ? 46.196 68.850 59.638 1.00 29.98 92 ASP B N 1
ATOM 4265 C CA . ASP B 1 92 ? 46.828 69.862 60.481 1.00 36.31 92 ASP B CA 1
ATOM 4266 C C . ASP B 1 92 ? 45.861 70.506 61.469 1.00 36.26 92 ASP B C 1
ATOM 4267 O O . ASP B 1 92 ? 46.215 71.476 62.142 1.00 40.65 92 ASP B O 1
ATOM 4276 N N . SER B 1 93 ? 44.644 69.976 61.562 1.00 30.61 93 SER B N 1
ATOM 4277 C CA . SER B 1 93 ? 43.680 70.498 62.513 1.00 28.60 93 SER B CA 1
ATOM 4278 C C . SER B 1 93 ? 42.737 69.388 62.917 1.00 32.38 93 SER B C 1
ATOM 4279 O O . SER B 1 93 ? 42.600 68.375 62.201 1.00 28.83 93 SER B O 1
ATOM 4287 N N . LEU B 1 94 ? 42.031 69.566 64.028 1.00 30.99 94 LEU B N 1
ATOM 4288 C CA . LEU B 1 94 ? 41.126 68.515 64.453 1.00 32.61 94 LEU B CA 1
ATOM 4289 C C . LEU B 1 94 ? 40.008 68.173 63.470 1.00 31.73 94 LEU B C 1
ATOM 4290 O O . LEU B 1 94 ? 39.810 67.006 63.181 1.00 29.91 94 LEU B O 1
ATOM 4306 N N . PRO B 1 95 ? 39.262 69.183 62.962 1.00 29.39 95 PRO B N 1
ATOM 4307 C CA . PRO B 1 95 ? 38.185 68.875 62.012 1.00 32.12 95 PRO B CA 1
ATOM 4308 C C . PRO B 1 95 ? 38.702 68.171 60.730 1.00 29.30 95 PRO B C 1
ATOM 4309 O O . PRO B 1 95 ? 38.078 67.229 60.275 1.00 27.76 95 PRO B O 1
ATOM 4320 N N . GLU B 1 96 ? 39.827 68.608 60.181 1.00 27.34 96 GLU B N 1
ATOM 4321 C CA . GLU B 1 96 ? 40.355 67.948 58.994 1.00 26.72 96 GLU B CA 1
ATOM 4322 C C . GLU B 1 96 ? 40.776 66.485 59.342 1.00 27.97 96 GLU B C 1
ATOM 4323 O O . GLU B 1 96 ? 40.557 65.546 58.580 1.00 24.61 96 GLU B O 1
ATOM 4335 N N . PHE B 1 97 ? 41.412 66.304 60.492 1.00 25.24 97 PHE B N 1
ATOM 4336 C CA . PHE B 1 97 ? 41.887 64.982 60.828 1.00 25.66 97 PHE B CA 1
ATOM 4337 C C . PHE B 1 97 ? 40.673 64.050 60.911 1.00 25.15 97 PHE B C 1
ATOM 4338 O O . PHE B 1 97 ? 40.676 62.931 60.386 1.00 24.17 97 PHE B O 1
ATOM 4355 N N . MET B 1 98 ? 39.616 64.475 61.602 1.00 24.70 98 MET B N 1
ATOM 4356 C CA A MET B 1 98 ? 38.438 63.617 61.700 0.65 27.38 98 MET B CA 1
ATOM 4357 C CA B MET B 1 98 ? 38.424 63.632 61.694 0.35 27.52 98 MET B CA 1
ATOM 4358 C C . MET B 1 98 ? 37.807 63.343 60.311 1.00 28.18 98 MET B C 1
AT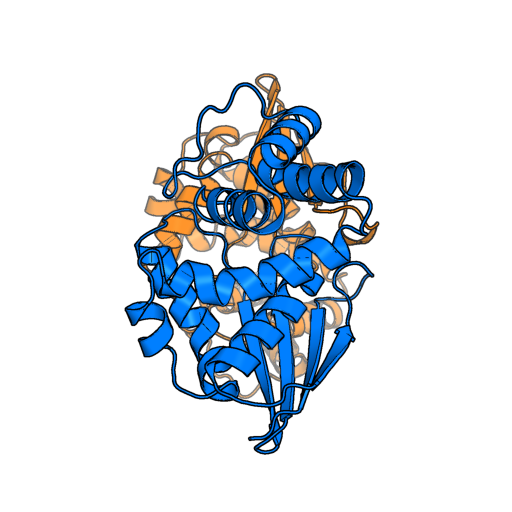OM 4359 O O . MET B 1 98 ? 37.346 62.223 60.038 1.00 25.25 98 MET B O 1
ATOM 4386 N N . GLU B 1 99 ? 37.815 64.323 59.413 1.00 27.23 99 GLU B N 1
ATOM 4387 C CA . GLU B 1 99 ? 37.321 64.057 58.058 1.00 26.61 99 GLU B CA 1
ATOM 4388 C C . GLU B 1 99 ? 38.171 63.014 57.359 1.00 26.00 99 GLU B C 1
ATOM 4389 O O . GLU B 1 99 ? 37.651 62.261 56.546 1.00 25.89 99 GLU B O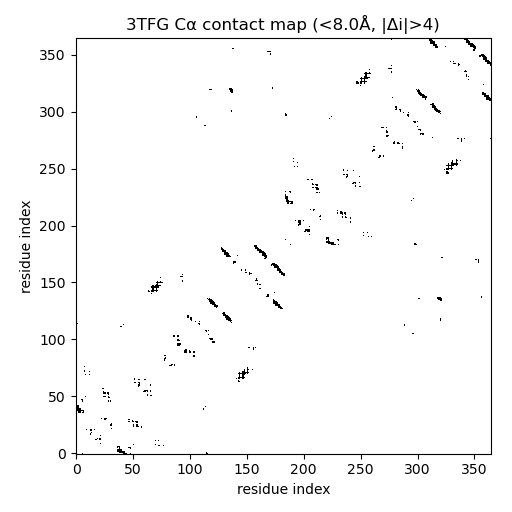 1
ATOM 4401 N N . ASN B 1 100 ? 39.472 62.988 57.653 1.00 20.86 100 ASN B N 1
ATOM 4402 C CA . ASN B 1 100 ? 40.395 62.022 56.976 1.00 20.64 100 ASN B CA 1
ATOM 4403 C C . ASN B 1 100 ? 40.463 60.632 57.648 1.00 25.36 100 ASN B C 1
ATOM 4404 O O . ASN B 1 100 ? 41.178 59.755 57.180 1.00 24.66 100 ASN B O 1
ATOM 4415 N N . LEU B 1 101 ? 39.770 60.441 58.769 1.00 24.89 101 LEU B N 1
ATOM 4416 C CA . LEU B 1 101 ? 40.065 59.258 59.566 1.00 25.75 101 LEU B CA 1
ATOM 4417 C C . LEU B 1 101 ? 39.740 57.942 58.804 1.00 21.48 101 LEU B C 1
ATOM 4418 O O . LEU B 1 101 ? 40.502 56.987 58.904 1.00 20.97 101 LEU B O 1
ATOM 4434 N N . ASP B 1 102 ? 38.620 57.900 58.091 1.00 22.94 102 ASP B N 1
ATOM 4435 C CA . ASP B 1 102 ? 38.316 56.666 57.344 1.00 21.46 102 ASP B CA 1
ATOM 4436 C C . ASP B 1 102 ? 39.476 56.430 56.299 1.00 24.35 102 ASP B C 1
ATOM 4437 O O . ASP B 1 102 ? 39.931 55.305 56.131 1.00 24.31 102 ASP B O 1
ATOM 4446 N N . ASN B 1 103 ? 39.947 57.511 55.691 1.00 24.62 103 ASN B N 1
ATOM 4447 C CA . ASN B 1 103 ? 41.035 57.408 54.668 1.00 22.49 103 ASN B CA 1
ATOM 4448 C C . ASN B 1 103 ? 42.355 57.035 55.353 1.00 26.28 103 ASN B C 1
ATOM 4449 O O . ASN B 1 103 ? 43.163 56.276 54.816 1.00 26.87 103 ASN B O 1
ATOM 4460 N N . LEU B 1 104 ? 42.548 57.493 56.587 1.00 23.51 104 LEU B N 1
ATOM 4461 C CA . LEU B 1 104 ? 43.731 57.046 57.343 1.00 24.83 104 LEU B CA 1
ATOM 4462 C C . LEU B 1 104 ? 43.635 55.548 57.618 1.00 22.62 104 LEU B C 1
ATOM 4463 O O . LEU B 1 104 ? 44.618 54.799 57.427 1.00 24.51 104 LEU B O 1
ATOM 4479 N N . HIS B 1 105 ? 42.470 55.082 58.076 1.00 22.11 105 HIS B N 1
ATOM 4480 C CA . HIS B 1 105 ? 42.342 53.647 58.300 1.00 20.60 105 HIS B CA 1
ATOM 4481 C C . HIS B 1 105 ? 42.378 52.792 57.009 1.00 22.94 105 HIS B C 1
ATOM 4482 O O . HIS B 1 105 ? 42.860 51.676 57.061 1.00 27.32 105 HIS B O 1
ATOM 4496 N N . ALA B 1 106 ? 41.939 53.355 55.902 1.00 24.57 106 ALA B N 1
ATOM 4497 C CA . ALA B 1 106 ? 42.112 52.678 54.562 1.00 28.47 106 ALA B CA 1
ATOM 4498 C C . ALA B 1 106 ? 43.622 52.481 54.315 1.00 30.48 106 ALA B C 1
ATOM 4499 O O . ALA B 1 106 ? 44.061 51.416 53.936 1.00 33.26 106 ALA B O 1
ATOM 4506 N N . ARG B 1 107 ? 44.411 53.529 54.517 1.00 27.95 107 ARG B N 1
ATOM 4507 C CA . ARG B 1 107 ? 45.885 53.417 54.418 1.00 27.08 107 ARG B CA 1
ATOM 4508 C C . ARG B 1 107 ? 46.447 52.380 55.411 1.00 29.44 107 ARG B C 1
ATOM 4509 O O . ARG B 1 107 ? 47.289 51.565 55.041 1.00 36.20 107 ARG B O 1
ATOM 4530 N N . VAL B 1 108 ? 45.984 52.401 56.664 1.00 28.02 108 VAL B N 1
ATOM 4531 C CA . VAL B 1 108 ? 46.452 51.378 57.610 1.00 29.86 108 VAL B CA 1
ATOM 4532 C C . VAL B 1 108 ? 46.091 50.010 57.056 1.00 28.12 108 VAL B C 1
ATOM 4533 O O . VAL B 1 108 ? 46.848 49.063 57.179 1.00 37.70 108 VAL B O 1
ATOM 4546 N N . GLY B 1 109 ? 44.911 49.903 56.455 1.00 30.01 109 GLY B N 1
ATOM 4547 C CA . GLY B 1 109 ? 44.363 48.610 56.071 1.00 31.29 109 GLY B CA 1
ATOM 4548 C C . GLY B 1 109 ? 45.095 47.984 54.877 1.00 39.95 109 GLY B C 1
ATOM 4549 O O . GLY B 1 109 ? 45.024 46.770 54.679 1.00 40.84 109 GLY B O 1
ATOM 4553 N N . LEU B 1 110 ? 45.776 48.810 54.104 1.00 45.65 110 LEU B N 1
ATOM 4554 C CA . LEU B 1 110 ? 46.630 48.306 53.009 1.00 61.36 110 LEU B CA 1
ATOM 4555 C C . LEU B 1 110 ? 47.737 47.440 53.611 1.00 65.35 110 LEU B C 1
ATOM 4556 O O . LEU B 1 110 ? 48.070 46.374 53.078 1.00 66.67 110 LEU B O 1
ATOM 4572 N N . SER B 1 111 ? 48.273 47.898 54.738 1.00 49.18 111 SER B N 1
ATOM 4573 C CA . SER B 1 111 ? 49.323 47.160 55.453 1.00 44.43 111 SER B CA 1
ATOM 4574 C C . SER B 1 111 ? 48.807 46.055 56.422 1.00 50.25 111 SER B C 1
ATOM 4575 O O . SER B 1 111 ? 49.384 44.972 56.546 1.00 49.67 111 SER B O 1
ATOM 4583 N N . PHE B 1 112 ? 47.696 46.317 57.099 1.00 39.09 112 PHE B N 1
ATOM 4584 C CA . PHE B 1 112 ? 47.042 45.299 57.946 1.00 37.54 112 PHE B CA 1
ATOM 4585 C C . PHE B 1 112 ? 45.852 44.706 57.233 1.00 46.22 112 PHE B C 1
ATOM 4586 O O . PHE B 1 112 ? 44.740 45.231 57.331 1.00 44.39 112 PHE B O 1
ATOM 4603 N N . PRO B 1 113 ? 46.059 43.599 56.529 1.00 51.54 113 PRO B N 1
ATOM 4604 C CA . PRO B 1 113 ? 45.041 42.984 55.662 1.00 60.62 113 PRO B CA 1
ATOM 4605 C C . PRO B 1 113 ? 43.738 42.612 56.338 1.00 51.36 113 PRO B C 1
ATOM 4606 O O . PRO B 1 113 ? 42.693 42.677 55.703 1.00 54.07 113 PRO B O 1
ATOM 4617 N N . GLN B 1 114 ? 43.783 42.197 57.592 1.00 38.03 114 GLN B N 1
ATOM 4618 C CA . GLN B 1 114 ? 42.575 41.789 58.242 1.00 35.44 114 GLN B CA 1
ATOM 4619 C C . GLN B 1 114 ? 41.933 42.902 59.104 1.00 31.03 114 GLN B C 1
ATOM 4620 O O . GLN B 1 114 ? 41.140 42.606 59.987 1.00 31.63 114 GLN B O 1
ATOM 4634 N N . LEU B 1 115 ? 42.341 44.143 58.882 1.00 35.55 115 LEU B N 1
ATOM 4635 C CA . LEU B 1 115 ? 41.895 45.242 59.742 1.00 28.16 115 LEU B CA 1
ATOM 4636 C C . LEU B 1 115 ? 40.367 45.304 59.747 1.00 31.00 115 LEU B C 1
ATOM 4637 O O . LEU B 1 115 ? 39.757 45.181 58.678 1.00 34.78 115 LEU B O 1
ATOM 4653 N N . ARG B 1 116 ? 39.758 45.493 60.930 1.00 27.35 116 ARG B N 1
ATOM 4654 C CA . ARG B 1 116 ? 38.341 45.894 61.014 1.00 29.12 116 ARG B CA 1
ATOM 4655 C C . ARG B 1 116 ? 38.265 47.295 61.617 1.00 26.67 116 ARG B C 1
ATOM 4656 O O . ARG B 1 116 ? 38.074 47.449 62.811 1.00 26.38 116 ARG B O 1
ATOM 4677 N N . PRO B 1 117 ? 38.386 48.318 60.774 1.00 23.63 117 PRO B N 1
ATOM 4678 C CA . PRO B 1 117 ? 38.554 49.652 61.342 1.00 19.59 117 PRO B CA 1
ATOM 4679 C C . PRO B 1 117 ? 37.196 50.215 61.783 1.00 19.34 117 PRO B C 1
ATOM 4680 O O . PRO B 1 117 ? 36.170 49.752 61.311 1.00 21.77 117 PRO B O 1
ATOM 4691 N N . PRO B 1 118 ? 37.227 51.244 62.625 1.00 21.59 118 PRO B N 1
ATOM 4692 C CA . PRO B 1 118 ? 36.001 51.996 62.897 1.00 27.71 118 PRO B CA 1
ATOM 4693 C C . PRO B 1 118 ? 35.594 52.769 61.650 1.00 28.48 118 PRO B C 1
ATOM 4694 O O . PRO B 1 118 ? 36.436 52.933 60.740 1.00 27.05 118 PRO B O 1
ATOM 4705 N N . ALA B 1 119 ? 34.361 53.262 61.636 1.00 19.14 119 ALA B N 1
ATOM 4706 C CA . ALA B 1 119 ? 33.921 54.131 60.537 1.00 27.70 119 ALA B CA 1
ATOM 4707 C C . ALA B 1 119 ? 33.502 55.454 61.187 1.00 31.36 119 ALA B C 1
ATOM 4708 O O . ALA B 1 119 ? 32.726 55.419 62.153 1.00 26.76 119 ALA B O 1
ATOM 4715 N N . PHE B 1 120 ? 34.014 56.594 60.697 1.00 23.63 120 PHE B N 1
ATOM 4716 C CA . PHE B 1 120 ? 33.689 57.903 61.315 1.00 23.01 120 PHE B CA 1
ATOM 4717 C C . PHE B 1 120 ? 33.149 58.855 60.261 1.00 27.13 120 PHE B C 1
ATOM 4718 O O . PHE B 1 120 ? 33.812 59.079 59.246 1.00 28.54 120 PHE B O 1
ATOM 4735 N N . GLU B 1 121 ? 31.968 59.391 60.466 1.00 23.31 121 GLU B N 1
ATOM 4736 C CA . GLU B 1 121 ? 31.447 60.373 59.534 1.00 26.79 121 GLU B CA 1
ATOM 4737 C C . GLU B 1 121 ? 31.209 61.697 60.284 1.00 28.20 121 GLU B C 1
ATOM 4738 O O . GLU B 1 121 ? 30.634 61.672 61.373 1.00 25.84 121 GLU B O 1
ATOM 4750 N N . CYS B 1 122 ? 31.629 62.819 59.698 1.00 24.37 122 CYS B N 1
ATOM 4751 C CA . CYS B 1 122 ? 31.483 64.132 60.333 1.00 27.44 122 CYS B CA 1
ATOM 4752 C C . CYS B 1 122 ? 30.357 64.909 59.718 1.00 30.30 122 CYS B C 1
ATOM 4753 O O . CYS B 1 122 ? 30.289 64.987 58.497 1.00 29.92 122 CYS B O 1
ATOM 4761 N N . GLN B 1 123 ? 29.505 65.525 60.539 1.00 30.07 123 GLN B N 1
ATOM 4762 C CA . GLN B 1 123 ? 28.549 66.507 60.020 1.00 37.14 123 GLN B CA 1
ATOM 4763 C C . GLN B 1 123 ? 28.894 67.826 60.684 1.00 41.33 123 GLN B C 1
ATOM 4764 O O . GLN B 1 123 ? 28.795 67.947 61.913 1.00 31.09 123 GLN B O 1
ATOM 4778 N N . HIS B 1 124 ? 29.381 68.794 59.906 1.00 41.31 124 HIS B N 1
ATOM 4779 C CA . HIS B 1 124 ? 29.910 69.992 60.534 1.00 44.91 124 HIS B CA 1
ATOM 4780 C C . HIS B 1 124 ? 28.736 70.905 60.806 1.00 50.87 124 HIS B C 1
ATOM 4781 O O . HIS B 1 124 ? 27.798 70.953 60.024 1.00 59.13 124 HIS B O 1
ATOM 4795 N N . THR B 1 125 ? 28.754 71.587 61.939 1.00 55.02 125 THR B N 1
ATOM 4796 C CA . THR B 1 125 ? 27.601 72.396 62.334 1.00 59.18 125 THR B CA 1
ATOM 4797 C C . THR B 1 125 ? 27.996 73.851 62.525 1.00 63.28 125 THR B C 1
ATOM 4798 O O . THR B 1 125 ? 27.136 74.709 62.644 1.00 66.46 125 THR B O 1
ATOM 4809 N N . SER B 1 126 ? 29.302 74.113 62.547 1.00 55.01 126 SER B N 1
ATOM 4810 C CA . SER B 1 126 ? 29.831 75.477 62.514 1.00 52.50 126 SER B CA 1
ATOM 4811 C C . SER B 1 126 ? 31.331 75.363 62.296 1.00 55.93 126 SER B C 1
ATOM 4812 O O . SER B 1 126 ? 31.854 74.259 62.234 1.00 48.29 126 SER B O 1
ATOM 4820 N N . SER B 1 127 ? 32.037 76.482 62.188 1.00 65.64 127 SER B N 1
ATOM 4821 C CA . SER B 1 127 ? 33.496 76.428 62.077 1.00 62.10 127 SER B CA 1
ATOM 4822 C C . SER B 1 127 ? 34.151 75.951 63.393 1.00 49.10 127 SER B C 1
ATOM 4823 O O . SER B 1 127 ? 35.353 75.694 63.445 1.00 51.17 127 SER B O 1
ATOM 4831 N N . LYS B 1 128 ? 33.371 75.875 64.468 1.00 40.58 128 LYS B N 1
ATOM 4832 C CA . LYS B 1 128 ? 33.898 75.391 65.724 1.00 40.71 128 LYS B CA 1
ATOM 4833 C C . LYS B 1 128 ? 33.143 74.180 66.300 1.00 37.30 128 LYS B C 1
ATOM 4834 O O . LYS B 1 128 ? 33.261 73.906 67.486 1.00 38.55 128 LYS B O 1
ATOM 4853 N N . SER B 1 129 ? 32.344 73.481 65.496 1.00 42.23 129 SER B N 1
ATOM 4854 C CA . SER B 1 129 ? 31.624 72.323 66.036 1.00 39.49 129 SER B CA 1
ATOM 4855 C C . SER B 1 129 ? 31.294 71.313 64.962 1.00 39.21 129 SER B C 1
ATOM 4856 O O . SER B 1 129 ? 31.244 71.624 63.738 1.00 38.42 129 SER B O 1
ATOM 4864 N N . MET B 1 130 ? 31.067 70.086 65.412 1.00 35.73 130 MET B N 1
ATOM 4865 C CA . MET B 1 130 ? 30.671 69.044 64.497 1.00 30.57 130 MET B CA 1
ATOM 4866 C C . MET B 1 130 ? 29.979 67.928 65.267 1.00 33.62 130 MET B C 1
ATOM 4867 O O . MET B 1 130 ? 30.139 67.808 66.473 1.00 30.47 130 MET B O 1
ATOM 4881 N N . GLU B 1 131 ? 29.237 67.122 64.535 1.00 30.27 131 GLU B N 1
ATOM 4882 C CA . GLU B 1 131 ? 28.580 65.933 65.082 1.00 30.22 131 GLU B CA 1
ATOM 4883 C C . GLU B 1 131 ? 29.379 64.808 64.463 1.00 29.36 131 GLU B C 1
ATOM 4884 O O . GLU B 1 131 ? 29.517 64.761 63.235 1.00 32.99 131 GLU B O 1
ATOM 4896 N N . LEU B 1 132 ? 29.920 63.934 65.294 1.00 26.25 132 LEU B N 1
ATOM 4897 C CA . LEU B 1 132 ? 30.761 62.840 64.809 1.00 26.77 132 LEU B CA 1
ATOM 4898 C C . LEU B 1 132 ? 29.989 61.507 65.001 1.00 24.42 132 LEU B C 1
ATOM 4899 O O . LEU B 1 132 ? 29.591 61.168 66.111 1.00 25.60 132 LEU B O 1
ATOM 4915 N N . HIS B 1 133 ? 29.835 60.764 63.924 1.00 20.05 133 HIS B N 1
ATOM 4916 C CA . HIS B 1 133 ? 29.126 59.513 63.928 1.00 21.49 133 HIS B CA 1
ATOM 4917 C C . HIS B 1 133 ? 30.171 58.437 63.903 1.00 24.05 133 HIS B C 1
ATOM 4918 O O . HIS B 1 133 ? 30.970 58.372 62.984 1.00 23.75 133 HIS B O 1
ATOM 4932 N N . TYR B 1 134 ? 30.115 57.560 64.897 1.00 24.84 134 TYR B N 1
ATOM 4933 C CA . TYR B 1 134 ? 31.120 56.513 65.066 1.00 25.96 134 TYR B CA 1
ATOM 4934 C C . TYR B 1 134 ? 30.406 55.173 64.870 1.00 23.70 134 TYR B C 1
ATOM 4935 O O . TYR B 1 134 ? 29.504 54.865 65.628 1.00 24.67 134 TYR B O 1
ATOM 4953 N N . GLN B 1 135 ? 30.780 54.386 63.855 1.00 22.23 135 GLN B N 1
ATOM 4954 C CA . GLN B 1 135 ? 30.185 53.065 63.660 1.00 21.76 135 GLN B CA 1
ATOM 4955 C C . GLN B 1 135 ? 31.258 51.991 63.787 1.00 22.07 135 GLN B C 1
ATOM 4956 O O . GLN B 1 135 ? 32.366 52.167 63.295 1.00 22.72 135 GLN B O 1
ATOM 4970 N N . SER B 1 136 ? 30.922 50.891 64.441 1.00 22.20 136 SER B N 1
ATOM 4971 C CA . SER B 1 136 ? 31.935 49.890 64.708 1.00 24.00 136 SER B CA 1
ATOM 4972 C C . SER B 1 136 ? 31.360 48.488 64.669 1.00 25.82 136 SER B C 1
ATOM 4973 O O . SER B 1 136 ? 30.163 48.278 65.028 1.00 22.73 136 SER B O 1
ATOM 4981 N N . THR B 1 137 ? 32.197 47.517 64.274 1.00 22.72 137 THR B N 1
ATOM 4982 C CA . THR B 1 137 ? 31.779 46.110 64.451 1.00 25.95 137 THR B CA 1
ATOM 4983 C C . THR B 1 137 ? 31.898 45.656 65.901 1.00 29.30 137 THR B C 1
ATOM 4984 O O . THR B 1 137 ? 31.584 44.531 66.223 1.00 30.95 137 THR B O 1
ATOM 4995 N N . ARG B 1 138 ? 32.408 46.505 66.787 1.00 26.71 138 ARG B N 1
ATOM 4996 C CA . ARG B 1 138 ? 32.679 46.120 68.173 1.00 28.01 138 ARG B CA 1
ATOM 4997 C C . ARG B 1 138 ? 31.858 46.908 69.148 1.00 31.97 138 ARG B C 1
ATOM 4998 O O . ARG B 1 138 ? 31.382 48.034 68.825 1.00 26.97 138 ARG B O 1
ATOM 5019 N N . CYS B 1 139 ? 31.713 46.343 70.351 1.00 27.72 139 CYS B N 1
ATOM 5020 C CA . CYS B 1 139 ? 30.984 47.015 71.418 1.00 27.95 139 CYS B CA 1
ATOM 5021 C C . CYS B 1 139 ? 31.953 47.639 72.409 1.00 30.23 139 CYS B C 1
ATOM 5022 O O . CYS B 1 139 ? 33.051 47.145 72.611 1.00 32.15 139 CYS B O 1
ATOM 5030 N N . GLY B 1 140 ? 31.491 48.698 73.047 1.00 28.97 140 GLY B N 1
ATOM 5031 C CA . GLY B 1 140 ? 32.106 49.228 74.237 1.00 31.63 140 GLY B CA 1
ATOM 5032 C C . GLY B 1 140 ? 33.239 50.219 74.044 1.00 31.91 140 GLY B C 1
ATOM 5033 O O . GLY B 1 140 ? 33.869 50.627 75.010 1.00 29.67 140 GLY B O 1
ATOM 5037 N N . LEU B 1 141 ? 33.535 50.613 72.809 1.00 28.58 141 LEU B N 1
ATOM 5038 C CA . LEU B 1 141 ? 34.751 51.440 72.618 1.00 25.72 141 LEU B CA 1
ATOM 5039 C C . LEU B 1 141 ? 34.469 52.947 72.512 1.00 25.74 141 LEU B C 1
ATOM 5040 O O . LEU B 1 141 ? 35.364 53.731 72.233 1.00 23.05 141 LEU B O 1
ATOM 5056 N N . ALA B 1 142 ? 33.236 53.365 72.755 1.00 24.57 142 ALA B N 1
ATOM 5057 C CA . ALA B 1 142 ? 32.955 54.806 72.801 1.00 27.68 142 ALA B CA 1
ATOM 5058 C C . ALA B 1 142 ? 33.871 55.597 73.742 1.00 26.65 142 ALA B C 1
ATOM 5059 O O . ALA B 1 142 ? 34.369 56.646 73.375 1.00 25.06 142 ALA B O 1
ATOM 5066 N N . PRO B 1 143 ? 34.122 55.097 74.970 1.00 26.50 143 PRO B N 1
ATOM 5067 C CA . PRO B 1 143 ? 35.016 55.871 75.836 1.00 25.53 143 PRO B CA 1
ATOM 5068 C C . PRO B 1 143 ? 36.411 55.953 75.232 1.00 22.87 143 PRO B C 1
ATOM 5069 O O . PRO B 1 143 ? 37.142 56.891 75.509 1.00 23.00 143 PRO B O 1
ATOM 5080 N N . MET B 1 144 ? 36.837 54.938 74.485 1.00 22.21 144 MET B N 1
ATOM 5081 C CA . MET B 1 144 ? 38.148 55.092 73.815 1.00 19.81 144 MET B CA 1
ATOM 5082 C C . MET B 1 144 ? 38.125 56.234 72.781 1.00 20.44 144 MET B C 1
ATOM 5083 O O . MET B 1 144 ? 39.093 57.028 72.673 1.00 19.95 144 MET B O 1
ATOM 5097 N N . VAL B 1 145 ? 37.038 56.327 72.009 1.00 23.15 145 VAL B N 1
ATOM 5098 C CA . VAL B 1 145 ? 36.891 57.459 71.071 1.00 20.48 145 VAL B CA 1
ATOM 5099 C C . VAL B 1 145 ? 36.941 58.802 71.817 1.00 22.79 145 VAL B C 1
ATOM 5100 O O . VAL B 1 145 ? 37.605 59.751 71.386 1.00 22.26 145 VAL B O 1
ATOM 5113 N N . LEU B 1 146 ? 36.284 58.875 72.974 1.00 23.43 146 LEU B N 1
ATOM 5114 C CA . LEU B 1 146 ? 36.374 60.107 73.769 1.00 24.71 146 LEU B CA 1
ATOM 5115 C C . LEU B 1 146 ? 37.852 60.458 74.104 1.00 25.61 146 LEU B C 1
ATOM 5116 O O . LEU B 1 146 ? 38.292 61.604 73.958 1.00 23.55 146 LEU B O 1
ATOM 5132 N N . GLY B 1 147 ? 38.626 59.468 74.556 1.00 23.57 147 GLY B N 1
ATOM 5133 C CA . GLY B 1 147 ? 40.038 59.726 74.880 1.00 20.17 147 GLY B CA 1
ATOM 5134 C C . GLY B 1 147 ? 40.814 60.114 73.611 1.00 21.42 147 GLY B C 1
ATOM 5135 O O . GLY B 1 147 ? 41.710 60.971 73.628 1.00 22.27 147 GLY B O 1
ATOM 5139 N N . LEU B 1 148 ? 40.511 59.437 72.510 1.00 20.46 148 LEU B N 1
ATOM 5140 C CA . LEU B 1 148 ? 41.220 59.713 71.262 1.00 21.52 148 LEU B CA 1
ATOM 5141 C C . LEU B 1 148 ? 41.003 61.178 70.855 1.00 24.25 148 LEU B C 1
ATOM 5142 O O . LEU B 1 148 ? 41.944 61.880 70.410 1.00 23.02 148 LEU B O 1
ATOM 5158 N N . LEU B 1 149 ? 39.751 61.625 70.967 1.00 20.55 149 LEU B N 1
ATOM 5159 C CA . LEU B 1 149 ? 39.450 62.993 70.565 1.00 24.12 149 LEU B CA 1
ATOM 5160 C C . LEU B 1 149 ? 40.233 63.980 71.446 1.00 22.52 149 LEU B C 1
ATOM 5161 O O . LEU B 1 149 ? 40.788 64.982 70.954 1.00 25.06 149 LEU B O 1
ATOM 5177 N N . HIS B 1 150 ? 40.298 63.700 72.732 1.00 24.19 150 HIS B N 1
ATOM 5178 C CA . HIS B 1 150 ? 41.117 64.554 73.591 1.00 24.92 150 HIS B CA 1
ATOM 5179 C C . HIS B 1 150 ? 42.606 64.468 73.242 1.00 25.18 150 HIS B C 1
ATOM 5180 O O . HIS B 1 150 ? 43.315 65.470 73.301 1.00 26.35 150 HIS B O 1
ATOM 5194 N N . GLY B 1 151 ? 43.070 63.269 72.888 1.00 23.27 151 GLY B N 1
ATOM 5195 C CA . GLY B 1 151 ? 44.462 63.134 72.443 1.00 25.30 151 GLY B CA 1
ATOM 5196 C C . GLY B 1 151 ? 44.743 63.970 71.165 1.00 27.06 151 GLY B C 1
ATOM 5197 O O . GLY B 1 151 ? 45.799 64.620 70.986 1.00 26.62 151 GLY B O 1
ATOM 5201 N N . LEU B 1 152 ? 43.771 64.000 70.271 1.00 24.32 152 LEU B N 1
ATOM 5202 C CA . LEU B 1 152 ? 43.915 64.806 69.036 1.00 24.88 152 LEU B CA 1
ATOM 5203 C C . LEU B 1 152 ? 43.888 66.310 69.400 1.00 27.32 152 LEU B C 1
ATOM 5204 O O . LEU B 1 152 ? 44.639 67.096 68.833 1.00 28.15 152 LEU B O 1
ATOM 5220 N N . GLY B 1 153 ? 43.026 66.680 70.347 1.00 26.10 153 GLY B N 1
ATOM 5221 C CA . GLY B 1 153 ? 42.989 68.080 70.823 1.00 26.49 153 GLY B CA 1
ATOM 5222 C C . GLY B 1 153 ? 44.383 68.511 71.254 1.00 29.71 153 GLY B C 1
ATOM 5223 O O . GLY B 1 153 ? 44.878 69.573 70.897 1.00 33.12 153 GLY B O 1
ATOM 5227 N N . LYS B 1 154 ? 45.038 67.663 72.022 1.00 32.03 154 LYS B N 1
ATOM 5228 C CA . LYS B 1 154 ? 46.381 67.944 72.502 1.00 29.42 154 LYS B CA 1
ATOM 5229 C C . LYS B 1 154 ? 47.385 68.013 71.349 1.00 35.41 154 LYS B C 1
ATOM 5230 O O . LYS B 1 154 ? 48.257 68.902 71.283 1.00 34.43 154 LYS B O 1
ATOM 5249 N N . ARG B 1 155 ? 47.242 67.077 70.430 1.00 27.47 155 ARG B N 1
ATOM 5250 C CA . ARG B 1 155 ? 48.101 67.043 69.253 1.00 27.63 155 ARG B CA 1
ATOM 5251 C C . ARG B 1 155 ? 48.050 68.381 68.513 1.00 33.80 155 ARG B C 1
ATOM 5252 O O . ARG B 1 155 ? 49.064 68.879 68.066 1.00 34.70 155 ARG B O 1
ATOM 5273 N N . PHE B 1 156 ? 46.855 68.926 68.347 1.00 30.67 156 PHE B N 1
ATOM 5274 C CA . PHE B 1 156 ? 46.676 70.152 67.596 1.00 33.51 156 PHE B CA 1
ATOM 5275 C C . PHE B 1 156 ? 46.581 71.398 68.487 1.00 36.93 156 PHE B C 1
ATOM 5276 O O . PHE B 1 156 ? 46.183 72.458 68.004 1.00 38.20 156 PHE B O 1
ATOM 5293 N N . GLN B 1 157 ? 46.892 71.256 69.777 1.00 35.43 157 GLN B N 1
ATOM 5294 C CA . GLN B 1 157 ? 46.827 72.397 70.720 1.00 40.37 157 GLN B CA 1
ATOM 5295 C C . GLN B 1 157 ? 45.501 73.122 70.523 1.00 38.07 157 GLN B C 1
ATOM 5296 O O . GLN B 1 157 ? 45.456 74.347 70.329 1.00 40.54 157 GLN B O 1
ATOM 5310 N N . THR B 1 158 ? 44.420 72.337 70.548 1.00 31.05 158 THR B N 1
ATOM 5311 C CA . THR B 1 158 ? 43.072 72.797 70.352 1.00 31.38 158 THR B CA 1
ATOM 5312 C C . THR B 1 158 ? 42.233 72.292 71.531 1.00 35.62 158 THR B C 1
ATOM 5313 O O . THR B 1 158 ? 42.245 71.092 71.835 1.00 33.70 158 THR B O 1
ATOM 5324 N N . LYS B 1 159 ? 41.544 73.214 72.215 1.00 34.01 159 LYS B N 1
ATOM 5325 C CA . LYS B 1 159 ? 40.630 72.855 73.290 1.00 32.08 159 LYS B CA 1
ATOM 5326 C C . LYS B 1 159 ? 39.445 72.163 72.674 1.00 31.87 159 LYS B C 1
ATOM 5327 O O . LYS B 1 159 ? 38.917 72.625 71.649 1.00 36.04 159 LYS B O 1
ATOM 5346 N N . VAL B 1 160 ? 39.038 71.038 73.266 1.00 34.44 160 VAL B N 1
ATOM 5347 C CA . VAL B 1 160 ? 37.917 70.298 72.714 1.00 31.64 160 VAL B CA 1
ATOM 5348 C C . VAL B 1 160 ? 37.003 69.929 73.809 1.00 36.67 160 VAL B C 1
ATOM 5349 O O . VAL B 1 160 ? 37.423 69.627 74.940 1.00 40.23 160 VAL B O 1
ATOM 5362 N N . GLU B 1 161 ? 35.723 69.944 73.477 1.00 34.97 161 GLU B N 1
ATOM 5363 C CA . GLU B 1 161 ? 34.726 69.480 74.396 1.00 34.20 161 GLU B CA 1
ATOM 5364 C C . GLU B 1 161 ? 33.913 68.397 73.681 1.00 35.77 161 GLU B C 1
ATOM 5365 O O . GLU B 1 161 ? 33.433 68.629 72.584 1.00 35.23 161 GLU B O 1
ATOM 5377 N N . VAL B 1 162 ? 33.765 67.230 74.300 1.00 28.72 162 VAL B N 1
ATOM 5378 C CA . VAL B 1 162 ? 33.126 66.102 73.632 1.00 28.43 162 VAL B CA 1
ATOM 5379 C C . VAL B 1 162 ? 31.978 65.627 74.485 1.00 29.89 162 VAL B C 1
ATOM 5380 O O . VAL B 1 162 ? 32.133 65.382 75.699 1.00 31.31 162 VAL B O 1
ATOM 5393 N N . THR B 1 163 ? 30.804 65.499 73.892 1.00 28.01 163 THR B N 1
ATOM 5394 C CA A THR B 1 163 ? 29.669 64.945 74.646 0.63 30.99 163 THR B CA 1
ATOM 5395 C CA B THR B 1 163 ? 29.645 64.969 74.626 0.37 31.43 163 THR B CA 1
ATOM 5396 C C . THR B 1 163 ? 28.950 63.926 73.778 1.00 27.60 163 THR B C 1
ATOM 5397 O O . THR B 1 163 ? 28.551 64.241 72.653 1.00 29.09 163 THR B O 1
ATOM 5418 N N . GLN B 1 164 ? 28.802 62.717 74.312 1.00 27.70 164 GLN B N 1
ATOM 5419 C CA . GLN B 1 164 ? 28.118 61.675 73.569 1.00 31.36 164 GLN B CA 1
ATOM 5420 C C . GLN B 1 164 ? 26.626 62.007 73.618 1.00 32.57 164 GLN B C 1
ATOM 5421 O O . GLN B 1 164 ? 26.077 62.275 74.696 1.00 31.18 164 GLN B O 1
ATOM 5435 N N . THR B 1 165 ? 25.973 62.047 72.467 1.00 31.80 165 THR B N 1
ATOM 5436 C CA . THR B 1 165 ? 24.540 62.367 72.421 1.00 31.87 165 THR B CA 1
ATOM 5437 C C . THR B 1 165 ? 23.697 61.148 72.038 1.00 40.13 165 THR B C 1
ATOM 5438 O O . THR B 1 165 ? 22.476 61.152 72.265 1.00 40.29 165 THR B O 1
ATOM 5449 N N . ALA B 1 166 ? 24.310 60.113 71.455 1.00 27.66 166 ALA B N 1
ATOM 5450 C CA . ALA B 1 166 ? 23.569 58.882 71.177 1.00 33.74 166 ALA B CA 1
ATOM 5451 C C . ALA B 1 166 ? 24.447 57.724 71.526 1.00 35.13 166 ALA B C 1
ATOM 5452 O O . ALA B 1 166 ? 25.678 57.796 71.330 1.00 27.69 166 ALA B O 1
ATOM 5459 N N . PHE B 1 167 ? 23.824 56.643 72.006 1.00 33.31 167 PHE B N 1
ATOM 5460 C CA . PHE B 1 167 ? 24.563 55.486 72.524 1.00 31.17 167 PHE B CA 1
ATOM 5461 C C . PHE B 1 167 ? 23.968 54.247 71.945 1.00 46.26 167 PHE B C 1
ATOM 5462 O O . PHE B 1 167 ? 22.756 54.062 72.085 1.00 56.46 167 PHE B O 1
ATOM 5479 N N . ARG B 1 168 ? 24.770 53.362 71.369 1.00 44.97 168 ARG B N 1
ATOM 5480 C CA . ARG B 1 168 ? 24.268 51.986 71.175 1.00 57.50 168 ARG B CA 1
ATOM 5481 C C . ARG B 1 168 ? 23.591 51.439 72.459 1.00 59.30 168 ARG B C 1
ATOM 5482 O O . ARG B 1 168 ? 22.433 50.963 72.434 1.00 44.93 168 ARG B O 1
ATOM 5503 N N . GLU B 1 169 ? 24.321 51.474 73.578 1.00 64.59 169 GLU B N 1
ATOM 5504 C CA . GLU B 1 169 ? 23.804 50.965 74.861 1.00 76.60 169 GLU B CA 1
ATOM 5505 C C . GLU B 1 169 ? 22.349 51.378 75.167 1.00 79.08 169 GLU B C 1
ATOM 5506 O O . GLU B 1 169 ? 21.578 50.603 75.727 1.00 85.84 169 GLU B O 1
ATOM 5518 N N . THR B 1 170 ? 21.995 52.613 74.834 1.00 83.97 170 THR B N 1
ATOM 5519 C CA . THR B 1 170 ? 20.634 53.123 75.005 1.00 82.49 170 THR B CA 1
ATOM 5520 C C . THR B 1 170 ? 19.677 52.495 73.981 1.00 80.16 170 THR B C 1
ATOM 5521 O O . THR B 1 170 ? 18.468 52.395 74.229 1.00 86.09 170 THR B O 1
ATOM 5532 N N . GLY B 1 171 ? 20.222 52.103 72.827 1.00 57.15 171 GLY B N 1
ATOM 5533 C CA . GLY B 1 171 ? 19.465 51.425 71.798 1.00 57.77 171 GLY B CA 1
ATOM 5534 C C . GLY B 1 171 ? 19.440 52.229 70.505 1.00 57.98 171 GLY B C 1
ATOM 5535 O O . GLY B 1 171 ? 18.686 51.901 69.571 1.00 60.94 171 GLY B O 1
ATOM 5539 N N . GLU B 1 172 ? 20.242 53.293 70.448 1.00 43.81 172 GLU B N 1
ATOM 5540 C CA . GLU B 1 172 ? 20.337 54.106 69.247 1.00 46.43 172 GLU B CA 1
ATOM 5541 C C . GLU B 1 172 ? 21.151 53.299 68.182 1.00 45.32 172 GLU B C 1
ATOM 5542 O O . GLU B 1 172 ? 21.828 52.331 68.514 1.00 43.37 172 GLU B O 1
ATOM 5554 N N . ASP B 1 173 ? 21.071 53.675 66.918 1.00 43.08 173 ASP B N 1
ATOM 5555 C CA . ASP B 1 173 ? 21.728 52.867 65.892 1.00 48.51 173 ASP B CA 1
ATOM 5556 C C . ASP B 1 173 ? 23.228 52.872 66.150 1.00 38.94 173 ASP B C 1
ATOM 5557 O O . ASP B 1 173 ? 23.831 51.822 66.193 1.00 44.79 173 ASP B O 1
ATOM 5566 N N . HIS B 1 174 ? 23.817 54.057 66.290 1.00 28.94 174 HIS B N 1
ATOM 5567 C CA . HIS B 1 174 ? 25.275 54.134 66.517 1.00 26.45 174 HIS B CA 1
ATOM 5568 C C . HIS B 1 174 ? 25.624 55.286 67.435 1.00 25.92 174 HIS B C 1
ATOM 5569 O O . HIS B 1 174 ? 24.800 56.163 67.675 1.00 27.82 174 HIS B O 1
ATOM 5583 N N . ASP B 1 175 ? 26.852 55.268 67.953 1.00 25.52 175 ASP B N 1
ATOM 5584 C CA . ASP B 1 175 ? 27.283 56.333 68.843 1.00 25.50 175 ASP B CA 1
ATOM 5585 C C . ASP B 1 175 ? 27.397 57.620 68.058 1.00 27.24 175 ASP B C 1
ATOM 5586 O O . ASP B 1 175 ? 27.921 57.622 66.940 1.00 22.27 175 ASP B O 1
ATOM 5595 N N . ILE B 1 176 ? 26.998 58.727 68.681 1.00 21.78 176 ILE B N 1
ATOM 5596 C CA . ILE B 1 176 ? 27.180 60.034 68.072 1.00 24.67 176 ILE B CA 1
ATOM 5597 C C . ILE B 1 176 ? 27.740 60.945 69.143 1.00 25.47 176 ILE B C 1
ATOM 5598 O O . ILE B 1 176 ? 27.284 60.877 70.300 1.00 27.13 176 ILE B O 1
ATOM 5614 N N . PHE B 1 177 ? 28.713 61.768 68.756 1.00 23.77 177 PHE B N 1
ATOM 5615 C CA . PHE B 1 177 ? 29.324 62.726 69.685 1.00 26.90 177 PHE B CA 1
ATOM 5616 C C . PHE B 1 177 ? 29.181 64.140 69.146 1.00 34.92 177 PHE B C 1
ATOM 5617 O O . PHE B 1 177 ? 29.344 64.396 67.958 1.00 31.30 177 PHE B O 1
ATOM 5634 N N . SER B 1 178 ? 28.863 65.064 70.032 1.00 25.93 178 SER B N 1
ATOM 5635 C CA . SER B 1 178 ? 28.806 66.449 69.668 1.00 25.63 178 SER B CA 1
ATOM 5636 C C . SER B 1 178 ? 30.148 67.025 70.123 1.00 31.07 178 SER B C 1
ATOM 5637 O O . SER B 1 178 ? 30.589 66.844 71.264 1.00 32.55 178 SER B O 1
ATOM 5645 N N . ILE B 1 179 ? 30.837 67.689 69.223 1.00 29.97 179 ILE B N 1
ATOM 5646 C CA . ILE B 1 179 ? 32.157 68.145 69.540 1.00 28.60 179 ILE B CA 1
ATOM 5647 C C . ILE B 1 179 ? 32.224 69.668 69.320 1.00 36.56 179 ILE B C 1
ATOM 5648 O O . ILE B 1 179 ? 31.743 70.151 68.308 1.00 37.69 179 ILE B O 1
ATOM 5664 N N . LYS B 1 180 ? 32.792 70.378 70.294 1.00 37.13 180 LYS B N 1
ATOM 5665 C CA . LYS B 1 180 ? 33.135 71.806 70.180 1.00 35.56 180 LYS B CA 1
ATOM 5666 C C . LYS B 1 180 ? 34.644 71.924 70.234 1.00 41.45 180 LYS B C 1
ATOM 5667 O O . LYS B 1 180 ? 35.290 71.213 70.997 1.00 46.26 180 LYS B O 1
ATOM 5686 N N . TYR B 1 181 ? 35.226 72.778 69.403 1.00 39.21 181 TYR B N 1
ATOM 5687 C CA . TYR B 1 181 ? 36.678 72.913 69.387 1.00 39.88 181 TYR B CA 1
ATOM 5688 C C . TYR B 1 181 ? 37.112 74.383 69.140 1.00 44.68 181 TYR B C 1
ATOM 5689 O O . TYR B 1 181 ? 36.435 75.129 68.436 1.00 41.96 181 TYR B O 1
ATOM 5707 N N . GLU B 1 182 ? 38.219 74.756 69.775 1.00 48.38 182 GLU B N 1
ATOM 5708 C CA . GLU B 1 182 ? 38.933 76.012 69.548 1.00 54.19 182 GLU B CA 1
ATOM 5709 C C . GLU B 1 182 ? 39.070 76.414 68.069 1.00 65.38 182 GLU B C 1
ATOM 5710 O O . GLU B 1 182 ? 39.989 75.970 67.362 1.00 70.98 182 GLU B O 1
#

Secondary structure (DSSP, 8-state):
-BHHHHHHHHHHHHHHH-HHHHHHHHHHTT-SS--S--TTSB--HHHHHHHHHHHHHHH---HHHHHHHHHHHHHHHHHHTT-HHHHHHT-SSHHHHHHHHHHHHHHHHHHSTT----EEEEEEEETTEEEEEEE-SSSS-HHHHHHHHHHHHHHTT-EEEEEEEE-TTTTSSSEEEEEEEE-/-BHHHHHHHHHHHHHHH-HHHHHHHHHHTT-TT-----TTSB--HHHHHHHHHHHHHHHTS-HHHHHHHHHHHHHHHHIIIIIHHHHHHT-SSHHHHHHHHHHHHHHHHHHSTT----EEEEEEEETTEEEEEEE-SSSS-HHHHHHHHHHHHHHTT--EEEEEEE-GGGT-SSEEEEEEE-

CATH classification: 3.90.1520.10

Solvent-accessible surface area: 18316 Å² total; per-residue (Å²): 25,19,0,23,19,0,75,0,3,52,48,3,0,28,136,105,79,33,100,125,32,1,80,45,0,17,124,115,10,47,13,108,110,38,118,140,10,62,18,160,87,40,40,67,22,80,16,0,70,93,0,7,27,5,1,22,122,49,56,66,71,72,34,104,78,10,14,57,39,2,0,56,27,48,12,67,8,12,38,125,92,69,48,25,162,38,13,60,79,5,9,125,39,1,25,77,7,3,93,40,18,63,81,16,33,43,132,22,22,152,88,12,101,126,47,63,54,34,9,14,90,17,80,88,97,61,100,104,16,3,53,0,21,6,22,5,10,29,38,45,14,11,21,26,5,42,0,34,1,79,4,6,3,145,87,32,158,19,109,16,81,33,80,38,68,8,80,29,152,77,79,80,68,30,6,31,0,45,3,124,22,74,151,29,16,0,22,20,0,68,0,0,52,53,6,1,23,128,105,88,31,101,128,35,1,82,48,0,16,108,114,13,63,18,113,136,43,120,139,10,62,16,160,87,44,37,69,22,82,19,0,67,99,0,4,40,6,0,25,115,58,37,66,82,82,30,105,76,10,11,53,46,0,0,77,24,47,12,57,12,11,37,118,90,69,43,26,157,40,15,55,79,5,6,129,44,1,28,77,7,3,90,38,16,66,79,16,35,41,132,24,22,149,89,10,98,117,48,65,51,34,8,15,94,19,81,83,97,62,99,132,21,2,55,0,20,11,32,6,12,28,35,46,15,14,24,28,5,47,0,34,2,68,5,6,2,164,86,33,159,24,169,24,95,21,77,41,82,10,79,50,164,103,55,93,92,40,13,30,2,45,0,120,19,128

Sequence (365 aa):
MYGLLVNKAIQDDMISKHHGEDTWEAIKQKAGLEDIDFFVGMEAYSDDVTYHLVGAASEVLGKPAEEWWIAFGEYWVTYTSEEGYGELLASAGDSLPEFMENLDNLHARVGLSFPQLRPPAFECQHTSSKSMELHYQSTRCGLAPMVLGLLHGLGKRFQTKVEVTQTAFRETGEDHDIFSIKYYEDMYGLVNKAIQDMISKHHGEDTWEAIKQKAGLEDIDFFVGMEAYSDDVTYHLVGAASEVLGKPAEEWWIAFGEYWVTTYTSEEGYGELLASAGDSLPEFMMENLDNLHARVGLSFPQLRPPAFECQHTSSKSMELHYQSTRCGLAPMVLGLLHGLGKRFQTKVEVTTQTAFRETGEDHDIFSIKYE

Radius of gyration: 22.18 Å; Cα contacts (8 Å, |Δi|>4): 580; chains: 2; bounding box: 53×59×54 Å

Organism: Nostoc sp. (strain PCC 7120 / SAG 25.82 / UTEX 2576) (NCBI:txid103690)

B-factor: mean 36.95, std 15.06, range [16.74, 117.51]

InterPro domains:
  IPR011644 Heme NO-binding [PF07700] (2-163)
  IPR024096 NO signalling/Golgi transport ligand-binding domain superfamily [SSF111126] (1-185)
  IPR038158 H-NOX domain superfamily [G3DSA:3.90.1520.10] (1-189)

Foldseek 3Di:
DAQLLVVLLLCVCCVVPNDVLSQQLCVQLVNNPPPGGDRLHDDDVSSVVSSLVSNCVSVVPDSLVSLLQSLLSVLVSCCPPPCVVLQVVQDQALVSNLCCVVVSVVVVCVRNVVDFDWDWDWAAPDPFKTKIWIHGPDPDNVSSVNNNSVNRCVRNVKDKDKDWDDPVVPVDPGIMIIIGIGD/DALLLVQLVLCVCCVVPNDVLSCQLCVQLVNNPPPGGDRLHDDPVSSVVSSLVSNCVSVVHPSLVVLLVSLLSVLVSCCVPPCVVLQPVQDQALVSNLCCVVVSVVVVCVSRVVDQDWDWDWAADDPFKIKIWIHGPDPDNVSSVNSNSVSRCVVNVKDKDKDWDDPVVVVDPTIMIIMGID